Protein AF-A0A7S3SNL3-F1 (afdb_monomer_lite)

Foldseek 3Di:
DCQLVVVVLVCVVVPQQADEAEEQDLVRQLNNLVCCPVSVNAPPVRSVVGALLVVVVVLVPPPPDDDDPVVVVVSVVVLVVVPPDRYHYHNDDVLCCLVCVVSSSCP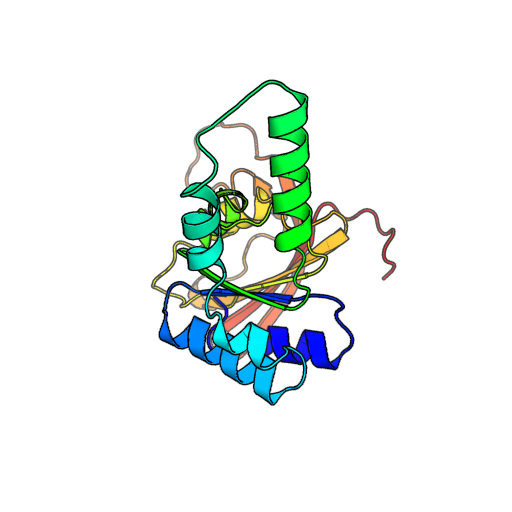PAADLEDEDEDPAPVDDPLSVLLSVLPGPNHDAQGKYKYKYFCVVPDDDQFAFNNRDDPVPPDPDPDGHGFWGWDDWDDDPGMIITMTGGNYPCPVDD

Organism: NCBI:txid141414

InterPro domains:
  IPR004398 RNA methyltransferase, RsmD [PTHR43542] (89-197)
  IPR029063 S-adenosyl-L-methionine-dependent methyltransferase superfamily [G3DSA:3.40.50.150] (1-199)
  IPR029063 S-adenosyl-L-methionine-dependent methyltransferase superfamily [SSF53335] (1-157)

pLDDT: mean 83.01, std 17.44, range [39.22, 98.25]

Secondary structure (DSSP, 8-state):
--TT-HHHHHHHHTT-S-EEEEESSHHHHHHHHHHHHHTTSS-HHHHTT--HHHHHHHHHSS-----HHHHHHHHHHHHHHHS--SEEEEES-HHHHHH-GGGGT--S--EEEEEE---GGGS-HHHHHHHHHH-SSEEEEEEEEEEEEGGG-SPPSEEEES---TT--S-----EEEEEEEEEEEETTEEEEEEEES--STT--

Radius of gyration: 18.48 Å; chains: 1; bounding box: 46×35×57 Å

Sequence (205 aa):
FAGTGSAGIEALSRGAAECIFVDQAKECVDCCIANAWLGGFMEHEEAAKGCMNERTREAEAPLAMVGGPRAKLQMELHKAQVARQPVGAIQADVIDFLEHPEKYGVVNRTFNLIVASPPYNEVSYRRLCTAFARTELLERDGFLCLEYPRELGILPPVLCAPFEDPEDADDVAAGVPMLHGLRNREYGTTMLAIYSKLPTGARGF

Structure (mmCIF, N/CA/C/O backbone):
data_AF-A0A7S3SNL3-F1
#
_entry.id   AF-A0A7S3SNL3-F1
#
loop_
_atom_site.group_PDB
_atom_site.id
_atom_site.type_symbol
_atom_site.label_atom_id
_atom_site.label_alt_id
_atom_site.label_comp_id
_atom_site.label_asym_id
_atom_site.label_entity_id
_atom_site.label_seq_id
_atom_site.pdbx_PDB_ins_code
_atom_site.Cartn_x
_atom_site.Cartn_y
_atom_site.Cartn_z
_atom_site.occupancy
_atom_site.B_iso_or_equiv
_atom_site.auth_seq_id
_atom_site.auth_comp_id
_atom_site.auth_asym_id
_atom_site.auth_atom_id
_atom_site.pdbx_PDB_model_num
ATOM 1 N N . PHE A 1 1 ? 3.323 5.322 1.772 1.00 96.00 1 PHE A N 1
ATOM 2 C CA . PHE A 1 1 ? 4.470 5.711 2.608 1.00 96.00 1 PHE A CA 1
ATOM 3 C C . PHE A 1 1 ? 5.481 4.582 2.559 1.00 96.00 1 PHE A C 1
ATOM 5 O O . PHE A 1 1 ? 5.562 3.776 3.479 1.00 96.00 1 PHE A O 1
ATOM 12 N N . ALA A 1 2 ? 6.149 4.435 1.420 1.00 96.50 2 ALA A N 1
ATOM 13 C CA . ALA A 1 2 ? 7.083 3.342 1.200 1.00 96.50 2 ALA A CA 1
ATOM 14 C C . ALA A 1 2 ? 8.441 3.629 1.850 1.00 96.50 2 ALA A C 1
ATOM 16 O O . ALA A 1 2 ? 9.109 2.690 2.283 1.00 96.50 2 ALA A O 1
ATOM 17 N N . GLY A 1 3 ? 8.844 4.903 1.947 1.00 95.94 3 GLY A N 1
ATOM 18 C CA . GLY A 1 3 ? 10.150 5.282 2.478 1.00 95.94 3 GLY A CA 1
ATOM 19 C C . GLY A 1 3 ? 11.281 4.603 1.702 1.00 95.94 3 GLY A C 1
ATOM 20 O O . GLY A 1 3 ? 11.424 4.795 0.499 1.00 95.94 3 GLY A O 1
ATOM 21 N N . THR A 1 4 ? 12.074 3.775 2.383 1.00 96.56 4 THR A N 1
ATOM 22 C CA . THR A 1 4 ? 13.145 2.975 1.755 1.00 96.56 4 THR A CA 1
ATOM 23 C C . THR A 1 4 ? 12.642 1.707 1.054 1.00 96.56 4 THR A C 1
ATOM 25 O O . THR A 1 4 ? 13.421 1.008 0.407 1.00 96.56 4 THR A O 1
ATOM 28 N N . GLY A 1 5 ? 11.362 1.362 1.216 1.00 96.38 5 GLY A N 1
ATOM 29 C CA . GLY A 1 5 ? 10.758 0.140 0.688 1.00 96.38 5 GLY A CA 1
ATOM 30 C C . GLY A 1 5 ? 11.039 -1.114 1.520 1.00 96.38 5 GLY A C 1
ATOM 31 O O . GLY A 1 5 ? 10.678 -2.208 1.097 1.00 96.38 5 GLY A O 1
ATOM 32 N N . SER A 1 6 ? 11.647 -0.992 2.706 1.00 96.62 6 SER A N 1
ATOM 33 C CA . SER A 1 6 ? 12.090 -2.139 3.519 1.00 96.62 6 SER A CA 1
ATOM 34 C C . SER A 1 6 ? 10.995 -3.185 3.764 1.00 96.62 6 SER A C 1
ATOM 36 O O . SER A 1 6 ? 11.234 -4.371 3.559 1.00 96.62 6 SER A O 1
ATOM 38 N N . ALA A 1 7 ? 9.780 -2.765 4.130 1.00 96.50 7 ALA A N 1
ATOM 39 C CA . ALA A 1 7 ? 8.663 -3.677 4.378 1.00 96.50 7 ALA A CA 1
ATOM 40 C C . ALA A 1 7 ? 8.213 -4.432 3.115 1.00 96.50 7 ALA A C 1
ATOM 42 O O . ALA A 1 7 ? 7.895 -5.618 3.186 1.00 96.50 7 ALA A O 1
ATOM 43 N N . GLY A 1 8 ? 8.203 -3.767 1.956 1.00 97.06 8 GLY A N 1
ATOM 44 C CA . GLY A 1 8 ? 7.839 -4.407 0.691 1.00 97.06 8 GLY A CA 1
ATOM 45 C C . GLY A 1 8 ? 8.925 -5.358 0.189 1.00 97.06 8 GLY A C 1
ATOM 46 O O . GLY A 1 8 ? 8.613 -6.468 -0.229 1.00 97.06 8 GLY A O 1
ATOM 47 N N . ILE A 1 9 ? 10.202 -4.984 0.318 1.00 97.44 9 ILE A N 1
ATOM 48 C CA . ILE A 1 9 ? 11.341 -5.866 0.015 1.00 97.44 9 ILE A CA 1
ATOM 49 C C . ILE A 1 9 ? 11.337 -7.104 0.917 1.00 97.44 9 ILE A C 1
ATOM 51 O O . ILE A 1 9 ? 11.548 -8.216 0.442 1.00 97.44 9 ILE A O 1
ATOM 55 N N . GLU A 1 10 ? 11.037 -6.935 2.203 1.00 97.69 10 GLU A N 1
ATOM 56 C CA . GLU A 1 10 ? 10.906 -8.051 3.140 1.00 97.69 10 GLU A CA 1
ATOM 57 C C . GLU A 1 10 ? 9.708 -8.956 2.806 1.00 97.69 10 GLU A C 1
ATOM 59 O O . GLU A 1 10 ? 9.777 -10.172 2.966 1.00 97.69 10 GLU A O 1
ATOM 64 N N . ALA A 1 11 ? 8.602 -8.396 2.309 1.00 97.00 11 ALA A N 1
ATOM 65 C CA . ALA A 1 11 ? 7.484 -9.201 1.822 1.00 97.00 11 ALA A CA 1
ATOM 66 C C . ALA A 1 11 ? 7.888 -10.026 0.587 1.00 97.00 11 ALA A C 1
ATOM 68 O O . ALA A 1 11 ? 7.599 -11.223 0.519 1.00 97.00 11 ALA A O 1
ATOM 69 N N . LEU A 1 12 ? 8.601 -9.411 -0.362 1.00 96.62 12 LEU A N 1
ATOM 70 C CA . LEU A 1 12 ? 9.113 -10.075 -1.563 1.00 96.62 12 LEU A CA 1
ATOM 71 C C . LEU A 1 12 ? 10.105 -11.194 -1.217 1.00 96.62 12 LEU A C 1
ATOM 73 O O . LEU A 1 12 ? 9.974 -12.306 -1.728 1.00 96.62 12 LEU A O 1
ATOM 77 N N . SER A 1 13 ? 11.034 -10.956 -0.286 1.00 96.81 13 SER A N 1
ATOM 78 C CA . SER A 1 13 ? 11.998 -11.972 0.168 1.00 96.81 13 SER A CA 1
ATOM 79 C C . SER A 1 13 ? 11.323 -13.186 0.821 1.00 96.81 13 SER A C 1
ATO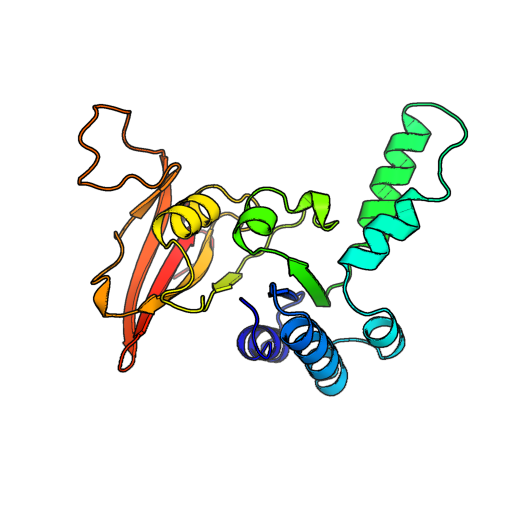M 81 O O . SER A 1 13 ? 11.850 -14.298 0.773 1.00 96.81 13 SER A O 1
ATOM 83 N N . ARG A 1 14 ? 10.123 -12.994 1.382 1.00 96.44 14 ARG A N 1
ATOM 84 C CA . ARG A 1 14 ? 9.272 -14.039 1.976 1.00 96.44 14 ARG A CA 1
ATOM 85 C C . ARG A 1 14 ? 8.314 -14.698 0.981 1.00 96.44 14 ARG A C 1
ATOM 87 O O . ARG A 1 14 ? 7.493 -15.516 1.392 1.00 96.44 14 ARG A O 1
ATOM 94 N N . GLY A 1 15 ? 8.426 -14.380 -0.308 1.00 94.19 15 GLY A N 1
ATOM 95 C CA . GLY A 1 15 ? 7.661 -15.018 -1.378 1.00 94.19 15 GLY A CA 1
ATOM 96 C C . GLY A 1 15 ? 6.373 -14.297 -1.770 1.00 94.19 15 GLY A C 1
ATOM 97 O O . GLY A 1 15 ? 5.498 -14.924 -2.368 1.00 94.19 15 GLY A O 1
ATOM 98 N N . ALA A 1 16 ? 6.222 -13.005 -1.456 1.00 94.94 16 ALA A N 1
ATOM 99 C CA . ALA A 1 16 ? 5.149 -12.216 -2.055 1.00 94.94 16 ALA A CA 1
ATOM 100 C C . ALA A 1 16 ? 5.282 -12.225 -3.588 1.00 94.94 16 ALA A C 1
ATOM 102 O O . ALA A 1 16 ? 6.358 -11.981 -4.130 1.00 94.94 16 ALA A O 1
ATOM 103 N N . ALA A 1 17 ? 4.181 -12.511 -4.285 1.00 92.50 17 ALA A N 1
ATOM 104 C CA . ALA A 1 17 ? 4.166 -12.587 -5.747 1.00 92.50 17 ALA A CA 1
ATOM 105 C C . ALA A 1 17 ? 4.239 -11.207 -6.419 1.00 92.50 17 ALA A C 1
ATOM 107 O O . ALA A 1 17 ? 4.661 -11.095 -7.568 1.00 92.50 17 ALA A O 1
ATOM 108 N N . GLU A 1 18 ? 3.797 -10.165 -5.715 1.00 94.12 18 GLU A N 1
ATOM 109 C CA . GLU A 1 18 ? 3.774 -8.792 -6.198 1.00 94.12 18 GLU A CA 1
ATOM 110 C C . GLU A 1 18 ? 3.914 -7.786 -5.048 1.00 94.12 18 GLU A C 1
ATOM 112 O O . GLU A 1 18 ? 3.555 -8.076 -3.906 1.00 94.12 18 GLU A O 1
ATOM 117 N N . CYS A 1 19 ? 4.430 -6.595 -5.355 1.00 96.31 19 CYS A N 1
ATOM 118 C CA . CYS A 1 19 ? 4.560 -5.474 -4.434 1.00 96.31 19 CYS A CA 1
ATOM 119 C C . CYS A 1 19 ? 4.509 -4.141 -5.194 1.00 96.31 19 CYS A C 1
ATOM 121 O O . CYS A 1 19 ? 5.261 -3.932 -6.145 1.00 96.31 19 CYS A O 1
ATOM 123 N N . ILE A 1 20 ? 3.650 -3.220 -4.753 1.00 95.94 20 ILE A N 1
ATOM 124 C CA . ILE A 1 20 ? 3.608 -1.850 -5.270 1.00 95.94 20 ILE A CA 1
ATOM 125 C C . ILE A 1 20 ? 4.001 -0.883 -4.157 1.00 95.94 20 ILE A C 1
ATOM 127 O O . ILE A 1 20 ? 3.310 -0.761 -3.146 1.00 95.94 20 ILE A O 1
ATOM 131 N N . PHE A 1 21 ? 5.123 -0.195 -4.354 1.00 97.75 21 PHE A N 1
ATOM 132 C CA . PHE A 1 21 ? 5.603 0.858 -3.468 1.00 97.75 21 PHE A CA 1
ATOM 133 C C . PHE A 1 21 ? 4.902 2.172 -3.811 1.00 97.75 21 PHE A C 1
ATOM 135 O O . PHE A 1 21 ? 4.848 2.556 -4.975 1.00 97.75 21 PHE A O 1
ATOM 142 N N . VAL A 1 22 ? 4.384 2.886 -2.812 1.00 97.31 22 VAL A N 1
ATOM 143 C CA . VAL A 1 22 ? 3.728 4.186 -3.020 1.00 97.31 22 VAL A CA 1
ATOM 144 C C . VAL A 1 22 ? 4.305 5.206 -2.058 1.00 97.31 22 VAL A C 1
ATOM 146 O O . VAL A 1 22 ? 4.227 5.024 -0.838 1.00 97.31 22 VAL A O 1
ATOM 149 N N . ASP A 1 23 ? 4.861 6.286 -2.592 1.00 97.25 23 ASP A N 1
ATOM 150 C CA . ASP A 1 23 ? 5.375 7.399 -1.798 1.00 97.25 23 ASP A CA 1
ATOM 151 C C . ASP A 1 23 ? 5.220 8.731 -2.531 1.00 97.25 23 ASP A C 1
ATOM 153 O O . ASP A 1 23 ? 5.189 8.764 -3.754 1.00 97.25 23 ASP A O 1
ATOM 157 N N . GLN A 1 24 ? 5.131 9.835 -1.797 1.00 95.44 24 GLN A N 1
ATOM 158 C CA . GLN A 1 24 ? 5.019 11.163 -2.397 1.00 95.44 24 GLN A CA 1
ATOM 159 C C . GLN A 1 24 ? 6.397 11.713 -2.789 1.00 95.44 24 GLN A C 1
ATOM 161 O O . GLN A 1 24 ? 6.529 12.399 -3.810 1.00 95.44 24 GLN A O 1
ATOM 166 N N . ALA A 1 25 ? 7.425 11.401 -1.993 1.00 95.44 25 ALA A N 1
ATOM 167 C CA . ALA A 1 25 ? 8.787 11.857 -2.228 1.00 95.44 25 ALA A CA 1
ATOM 168 C C . ALA A 1 25 ? 9.432 11.056 -3.364 1.00 95.44 25 ALA A C 1
ATOM 170 O O . ALA A 1 25 ? 9.464 9.821 -3.339 1.00 95.44 25 ALA A O 1
ATOM 171 N N . LYS A 1 26 ? 9.979 11.761 -4.361 1.00 94.88 26 LYS A N 1
ATOM 172 C CA . LYS A 1 26 ? 10.617 11.121 -5.519 1.00 94.88 26 LYS A CA 1
ATOM 173 C C . LYS A 1 26 ? 11.815 10.278 -5.082 1.00 94.88 26 LYS A C 1
ATOM 175 O O . LYS A 1 26 ? 12.012 9.179 -5.582 1.00 94.88 26 LYS A O 1
ATOM 180 N N . GLU A 1 27 ? 12.571 10.765 -4.108 1.00 96.56 27 GLU A N 1
ATOM 181 C CA . GLU A 1 27 ? 13.751 10.111 -3.551 1.00 96.56 27 GLU A CA 1
ATOM 182 C C . GLU A 1 27 ? 13.398 8.755 -2.925 1.00 96.56 27 GLU A C 1
ATOM 184 O O . GLU A 1 27 ? 14.139 7.786 -3.085 1.00 96.56 27 GLU A O 1
ATOM 189 N N . CYS A 1 28 ? 12.245 8.660 -2.255 1.00 97.44 28 CYS A N 1
ATOM 190 C CA . CYS A 1 28 ? 11.740 7.405 -1.699 1.00 97.44 28 CYS A CA 1
ATOM 191 C C . CYS A 1 28 ? 11.335 6.424 -2.803 1.00 97.44 28 CYS A C 1
ATOM 193 O O . CYS A 1 28 ? 11.672 5.243 -2.734 1.00 97.44 28 CYS A O 1
ATOM 195 N N . VAL A 1 29 ? 10.665 6.908 -3.850 1.00 96.88 29 VAL A N 1
ATOM 196 C CA . VAL A 1 29 ? 10.280 6.093 -5.013 1.00 96.88 29 VAL A CA 1
ATOM 197 C C . VAL A 1 29 ? 11.512 5.560 -5.746 1.00 96.88 29 VAL A C 1
ATOM 199 O O . VAL A 1 29 ? 11.603 4.356 -5.987 1.00 96.88 29 VAL A O 1
ATOM 202 N N . ASP A 1 30 ? 12.486 6.423 -6.034 1.00 96.00 30 ASP A N 1
ATOM 203 C CA . ASP A 1 30 ? 13.750 6.046 -6.674 1.00 96.00 30 ASP A CA 1
ATOM 204 C C . ASP A 1 30 ? 14.520 5.031 -5.811 1.00 96.00 30 ASP A C 1
ATOM 206 O O . ASP A 1 30 ? 15.048 4.043 -6.325 1.00 96.00 30 ASP A O 1
ATOM 210 N N . CYS A 1 31 ? 14.532 5.225 -4.486 1.00 97.75 31 CYS A N 1
ATOM 211 C CA . CYS A 1 31 ? 15.129 4.285 -3.539 1.00 97.75 31 CYS A CA 1
ATOM 212 C C . CYS A 1 31 ? 14.434 2.916 -3.569 1.00 97.75 31 CYS A C 1
ATOM 214 O O . CYS A 1 31 ? 15.114 1.892 -3.617 1.00 97.75 31 CYS A O 1
ATOM 216 N N . CYS A 1 32 ? 13.098 2.877 -3.600 1.00 97.69 32 CYS A N 1
ATOM 217 C CA . CYS A 1 32 ? 12.338 1.630 -3.704 1.00 97.69 32 CYS A CA 1
ATOM 218 C C . CYS A 1 32 ? 12.660 0.874 -5.000 1.00 97.69 32 CYS A C 1
ATOM 220 O O . CYS A 1 32 ? 12.868 -0.337 -4.960 1.00 97.69 32 CYS A O 1
ATOM 222 N N . ILE A 1 33 ? 12.747 1.579 -6.133 1.00 96.50 33 ILE A N 1
ATOM 223 C CA . ILE A 1 33 ? 13.103 0.994 -7.436 1.00 96.50 33 ILE A CA 1
ATOM 224 C C . ILE A 1 33 ? 14.522 0.418 -7.395 1.00 96.50 33 ILE A C 1
ATOM 226 O O . ILE A 1 33 ? 14.730 -0.741 -7.755 1.00 96.50 33 ILE A O 1
ATOM 230 N N . ALA A 1 34 ? 15.490 1.197 -6.904 1.00 96.81 34 ALA A N 1
ATOM 231 C CA . ALA A 1 34 ? 16.876 0.754 -6.788 1.00 96.81 34 ALA A CA 1
ATOM 232 C C . ALA A 1 34 ? 17.008 -0.470 -5.869 1.00 96.81 34 ALA A C 1
ATOM 234 O O . ALA A 1 34 ? 17.689 -1.431 -6.222 1.00 96.81 34 ALA A O 1
ATOM 235 N N . ASN A 1 35 ? 16.323 -0.475 -4.722 1.00 97.69 35 ASN A N 1
ATOM 236 C CA . ASN A 1 35 ? 16.350 -1.594 -3.782 1.00 97.69 35 ASN A CA 1
ATOM 237 C C . ASN A 1 35 ? 15.659 -2.842 -4.344 1.00 97.69 35 ASN A C 1
ATOM 239 O O . ASN A 1 35 ? 16.159 -3.947 -4.148 1.00 97.69 35 ASN A O 1
ATOM 243 N N . ALA A 1 36 ? 14.544 -2.687 -5.063 1.00 96.75 36 ALA A N 1
ATOM 244 C CA . ALA A 1 36 ? 13.868 -3.801 -5.723 1.00 96.75 36 ALA A CA 1
ATOM 245 C C . ALA A 1 36 ? 14.760 -4.444 -6.791 1.00 96.75 36 ALA A C 1
ATOM 247 O O . ALA A 1 36 ? 14.841 -5.670 -6.868 1.00 96.75 36 ALA A O 1
ATOM 248 N N . TRP A 1 37 ? 15.477 -3.627 -7.565 1.00 96.44 37 TRP A N 1
ATOM 249 C CA . TRP A 1 37 ? 16.444 -4.103 -8.549 1.00 96.44 37 TRP A CA 1
ATOM 250 C C . TRP A 1 37 ? 17.646 -4.798 -7.905 1.00 96.44 37 TRP A C 1
ATOM 252 O O . TRP A 1 37 ? 17.933 -5.951 -8.219 1.00 96.44 37 TRP A O 1
ATOM 262 N N . LEU A 1 38 ? 18.318 -4.138 -6.959 1.00 96.25 38 LEU A N 1
ATOM 263 C CA . LEU A 1 38 ? 19.480 -4.701 -6.262 1.00 96.25 38 LEU A CA 1
ATOM 264 C C . LEU A 1 38 ? 19.129 -5.966 -5.466 1.00 96.25 38 LEU A C 1
ATOM 266 O O . LEU A 1 38 ? 19.972 -6.847 -5.307 1.00 96.25 38 LEU A O 1
ATOM 270 N N . GLY A 1 39 ? 17.887 -6.069 -4.988 1.00 94.56 39 GLY A N 1
ATOM 271 C CA . GLY A 1 39 ? 17.347 -7.252 -4.323 1.00 94.56 39 GLY A CA 1
ATOM 272 C C . GLY A 1 39 ? 16.982 -8.404 -5.265 1.00 94.56 39 GLY A C 1
ATOM 273 O O . GLY A 1 39 ? 16.616 -9.471 -4.781 1.00 94.56 39 GLY A O 1
ATOM 274 N N . GLY A 1 40 ? 17.077 -8.218 -6.587 1.00 94.69 40 GLY A N 1
ATOM 275 C CA . GLY A 1 40 ? 16.721 -9.234 -7.583 1.00 94.69 40 GLY A CA 1
ATOM 276 C C . GLY A 1 40 ? 15.214 -9.427 -7.772 1.00 94.69 40 GLY A C 1
ATOM 277 O O . GLY A 1 40 ? 14.790 -10.456 -8.289 1.00 94.69 40 GLY A O 1
ATOM 278 N N . PHE A 1 41 ? 14.399 -8.458 -7.347 1.00 94.62 41 PHE A N 1
ATOM 279 C CA . PHE A 1 41 ? 12.936 -8.494 -7.463 1.00 94.62 41 PHE A CA 1
ATOM 280 C C . PHE A 1 41 ? 12.400 -7.673 -8.643 1.00 94.62 41 PHE A C 1
ATOM 282 O O . PHE A 1 41 ? 11.202 -7.694 -8.921 1.00 94.62 41 PHE A O 1
ATOM 289 N N . MET A 1 42 ? 13.272 -6.931 -9.324 1.00 93.44 42 MET A N 1
ATOM 290 C CA . MET A 1 42 ? 12.952 -6.124 -10.496 1.00 93.44 42 MET A CA 1
ATOM 291 C C . MET A 1 42 ? 14.088 -6.236 -11.515 1.00 93.44 42 MET A C 1
ATOM 293 O O . MET A 1 42 ? 15.256 -6.104 -11.156 1.00 93.44 42 MET A O 1
ATOM 297 N N . GLU A 1 43 ? 13.749 -6.463 -12.784 1.00 91.00 43 GLU A N 1
ATOM 298 C CA . GLU A 1 43 ? 14.732 -6.506 -13.873 1.00 91.00 43 GLU A CA 1
ATOM 299 C C . GLU A 1 43 ? 15.375 -5.132 -14.096 1.00 91.00 43 GLU A C 1
ATOM 301 O O . GLU A 1 43 ? 14.751 -4.092 -13.873 1.00 91.00 43 GLU A O 1
ATOM 306 N N . HIS A 1 44 ? 16.616 -5.108 -14.580 1.00 90.50 44 HIS A N 1
ATOM 307 C CA . HIS A 1 44 ? 17.344 -3.855 -14.798 1.00 90.50 44 HIS A CA 1
ATOM 308 C C . HIS A 1 44 ? 16.639 -2.940 -15.812 1.00 90.50 44 HIS A C 1
ATOM 310 O O . HIS A 1 44 ? 16.501 -1.741 -15.575 1.00 90.50 44 HIS A O 1
ATOM 316 N N . GLU A 1 45 ? 16.141 -3.498 -16.920 1.00 89.06 45 GLU A N 1
ATOM 317 C CA . GLU A 1 45 ? 15.371 -2.759 -17.928 1.00 89.06 45 GLU A CA 1
ATOM 318 C C . GLU A 1 45 ? 14.089 -2.179 -17.342 1.00 89.06 45 GLU A C 1
ATOM 320 O O . GLU A 1 45 ? 13.584 -1.169 -17.828 1.00 89.06 45 GLU A O 1
ATOM 325 N N . GLU A 1 46 ? 13.546 -2.832 -16.319 1.00 86.81 46 GLU A N 1
ATOM 326 C CA . GLU A 1 46 ? 12.329 -2.398 -15.665 1.00 86.81 46 GLU A CA 1
ATOM 327 C C . GLU A 1 46 ? 12.592 -1.269 -14.673 1.00 86.81 46 GLU A C 1
ATOM 329 O O . GLU A 1 46 ? 11.902 -0.250 -14.693 1.00 86.81 46 GLU A O 1
ATOM 334 N N . ALA A 1 47 ? 13.656 -1.398 -13.885 1.00 89.69 47 ALA A N 1
ATOM 335 C CA . ALA A 1 47 ? 14.125 -0.347 -12.996 1.00 89.69 47 ALA A CA 1
ATOM 336 C C . ALA A 1 47 ? 14.530 0.920 -13.765 1.00 89.69 47 ALA A C 1
ATOM 338 O O . ALA A 1 47 ? 14.215 2.034 -13.345 1.00 89.69 47 ALA A O 1
ATOM 339 N N . ALA A 1 48 ? 15.156 0.758 -14.935 1.00 89.00 48 ALA A N 1
ATOM 340 C CA . ALA A 1 48 ? 15.556 1.858 -15.811 1.00 89.00 48 ALA A CA 1
ATOM 341 C C . ALA A 1 48 ? 14.376 2.688 -16.351 1.00 89.00 48 ALA A C 1
ATOM 343 O O . ALA A 1 48 ? 14.570 3.850 -16.703 1.00 89.00 48 ALA A O 1
ATOM 344 N N . LYS A 1 49 ? 13.157 2.129 -16.396 1.00 85.62 49 LYS A N 1
ATOM 345 C CA . LYS A 1 49 ? 11.938 2.864 -16.786 1.00 85.62 49 LYS A CA 1
ATOM 346 C C . LYS A 1 49 ? 11.396 3.766 -15.676 1.00 85.62 49 LYS A C 1
ATOM 348 O O . LYS A 1 49 ? 10.437 4.489 -15.918 1.00 85.62 49 LYS A O 1
ATOM 353 N N . GLY A 1 50 ? 11.941 3.694 -14.462 1.00 86.81 50 GLY A N 1
ATOM 354 C CA . GLY A 1 50 ? 11.525 4.547 -13.356 1.00 86.81 50 GLY A CA 1
ATOM 355 C C . GLY A 1 50 ? 10.087 4.301 -12.879 1.00 86.81 50 GLY A C 1
ATOM 356 O O . GLY A 1 50 ? 9.528 3.207 -13.017 1.00 86.81 50 GLY A O 1
ATOM 357 N N . CYS A 1 51 ? 9.508 5.343 -12.280 1.00 86.62 51 CYS A N 1
ATOM 358 C CA . CYS A 1 51 ? 8.188 5.340 -11.653 1.00 86.62 51 CYS A CA 1
ATOM 359 C C . CYS A 1 51 ? 7.062 4.995 -12.644 1.00 86.62 51 CYS A C 1
ATOM 361 O O . CYS A 1 51 ? 7.043 5.442 -13.790 1.00 86.62 51 CYS A O 1
ATOM 363 N N . MET A 1 52 ? 6.058 4.247 -12.183 1.00 82.88 52 MET A N 1
ATOM 364 C CA . MET A 1 52 ? 4.925 3.829 -13.015 1.00 82.88 52 MET A CA 1
ATOM 365 C C . MET A 1 52 ? 4.062 4.999 -13.514 1.00 82.88 52 MET A C 1
ATOM 367 O O . MET A 1 52 ? 3.423 4.881 -14.556 1.00 82.88 52 MET A O 1
ATOM 371 N N . ASN A 1 53 ? 4.073 6.142 -12.826 1.00 73.75 53 ASN A N 1
ATOM 372 C CA . ASN A 1 53 ? 3.281 7.323 -13.186 1.00 73.75 53 ASN A CA 1
ATOM 373 C C . ASN A 1 53 ? 3.578 7.872 -14.583 1.00 73.75 53 ASN A C 1
ATOM 375 O O . ASN A 1 53 ? 2.689 8.404 -15.249 1.00 73.75 53 ASN A O 1
ATOM 379 N N . GLU A 1 54 ? 4.840 7.793 -15.003 1.00 55.59 54 GLU A N 1
ATOM 380 C CA . GLU A 1 54 ? 5.303 8.336 -16.283 1.00 55.59 54 GLU A CA 1
ATOM 381 C C . GLU A 1 54 ? 4.751 7.503 -17.452 1.00 55.59 54 GLU A C 1
ATOM 383 O O . GLU A 1 54 ? 4.428 8.030 -18.516 1.00 55.59 54 GLU A O 1
ATOM 388 N N . ARG A 1 55 ? 4.491 6.216 -17.201 1.00 58.38 55 ARG A N 1
ATOM 389 C CA . ARG A 1 55 ? 4.034 5.232 -18.189 1.00 58.38 55 ARG A CA 1
ATOM 390 C C . ARG A 1 55 ? 2.568 5.411 -18.567 1.00 58.38 55 ARG A C 1
ATOM 392 O O . ARG A 1 55 ? 2.206 5.221 -19.726 1.00 58.38 55 ARG A O 1
ATOM 399 N N . THR A 1 56 ? 1.723 5.802 -17.610 1.00 52.53 56 THR A N 1
ATOM 400 C CA . THR A 1 56 ? 0.299 6.071 -17.867 1.00 52.53 56 THR A CA 1
ATOM 401 C C . THR A 1 56 ? 0.132 7.281 -18.792 1.00 52.53 56 THR A C 1
ATOM 403 O O . THR A 1 56 ? -0.699 7.243 -19.694 1.00 52.53 56 THR A O 1
ATOM 406 N N . ARG A 1 57 ? 0.979 8.313 -18.642 1.00 45.88 57 ARG A N 1
ATOM 407 C CA . ARG A 1 57 ? 0.959 9.526 -19.483 1.00 45.88 57 ARG A CA 1
ATOM 408 C C . ARG A 1 57 ? 1.467 9.284 -20.907 1.00 45.88 57 ARG A C 1
ATOM 410 O O . ARG A 1 57 ? 0.890 9.811 -21.854 1.00 45.88 57 ARG A O 1
ATOM 417 N N . GLU A 1 58 ? 2.516 8.481 -21.083 1.00 43.47 58 GLU A N 1
ATOM 418 C CA . GLU A 1 58 ? 3.050 8.163 -22.418 1.00 43.47 58 GLU A CA 1
ATOM 419 C C . GLU A 1 58 ? 2.141 7.215 -23.214 1.00 43.47 58 GLU A C 1
ATOM 421 O O . GLU A 1 58 ? 2.038 7.349 -24.432 1.00 43.47 58 GLU A O 1
ATOM 426 N N . ALA A 1 59 ? 1.417 6.310 -22.547 1.00 45.81 59 ALA A N 1
ATOM 427 C CA . ALA A 1 59 ? 0.428 5.441 -23.191 1.00 45.81 59 ALA A CA 1
ATOM 428 C C . ALA A 1 59 ? -0.845 6.189 -23.649 1.00 45.81 59 ALA A C 1
ATOM 430 O O . ALA A 1 59 ? -1.557 5.712 -24.536 1.00 45.81 59 ALA A O 1
ATOM 431 N N . GLU A 1 60 ? -1.136 7.361 -23.074 1.00 42.47 60 GLU A N 1
ATOM 432 C CA . GLU A 1 60 ? -2.253 8.225 -23.484 1.00 42.47 60 GLU A CA 1
ATOM 433 C C . GLU A 1 60 ? -1.950 9.040 -24.755 1.00 42.47 60 GLU A C 1
ATOM 435 O O . GLU A 1 60 ? -2.873 9.422 -25.476 1.00 42.47 60 GLU A O 1
ATOM 440 N N . ALA A 1 61 ? -0.672 9.269 -25.076 1.00 39.22 61 ALA A N 1
ATOM 441 C CA . ALA A 1 61 ? -0.255 10.198 -26.125 1.00 39.22 61 ALA A CA 1
ATOM 442 C C . ALA A 1 61 ? -0.408 9.721 -27.595 1.00 39.22 61 ALA A C 1
ATOM 444 O O . ALA A 1 61 ? -0.565 10.599 -28.446 1.00 39.22 61 ALA A O 1
ATOM 445 N N . PRO A 1 62 ? -0.421 8.416 -27.969 1.00 41.12 62 PRO A N 1
ATOM 446 C CA . PRO A 1 62 ? -0.541 8.031 -29.383 1.00 41.12 62 PRO A CA 1
ATOM 447 C C . PRO A 1 62 ? -1.871 7.386 -29.816 1.00 41.12 62 PRO A C 1
ATOM 449 O O . PRO A 1 62 ? -2.002 7.059 -30.991 1.00 41.12 62 PRO A O 1
ATOM 452 N N . LEU A 1 63 ? -2.876 7.198 -28.951 1.00 44.84 63 LEU A N 1
ATOM 453 C CA . LEU A 1 63 ? -4.124 6.498 -29.332 1.00 44.84 63 LEU A CA 1
ATOM 454 C C . LEU A 1 63 ? -5.354 7.409 -29.431 1.00 44.84 63 LEU A C 1
ATOM 456 O O . LEU A 1 63 ? -6.491 6.994 -29.211 1.00 44.84 63 LEU A O 1
ATOM 460 N N . ALA A 1 64 ? -5.150 8.646 -29.871 1.00 46.66 64 ALA A N 1
ATOM 461 C CA . ALA A 1 64 ? -6.174 9.314 -30.656 1.00 46.66 64 ALA A CA 1
ATOM 462 C C . ALA A 1 64 ? -6.046 8.799 -32.095 1.00 46.66 64 ALA A C 1
ATOM 464 O O . ALA A 1 64 ? -5.268 9.366 -32.847 1.00 46.66 64 ALA A O 1
ATOM 465 N N . MET A 1 65 ? -6.728 7.699 -32.453 1.00 47.69 65 MET A N 1
ATOM 466 C CA . MET A 1 65 ? -7.370 7.497 -33.767 1.00 47.69 65 MET A CA 1
ATOM 467 C C . MET A 1 65 ? -7.944 6.067 -33.956 1.00 47.69 65 MET A C 1
ATOM 469 O O . MET A 1 65 ? -7.246 5.067 -33.848 1.00 47.69 65 MET A O 1
ATOM 473 N N . VAL A 1 66 ? -9.225 6.042 -34.360 1.00 47.88 66 VAL A N 1
ATOM 474 C CA . VAL A 1 66 ? -10.063 4.957 -34.932 1.00 47.88 66 VAL A CA 1
ATOM 475 C C . VAL A 1 66 ? -10.653 3.868 -34.000 1.00 47.88 66 VAL A C 1
ATOM 477 O O . VAL A 1 66 ? -10.131 2.771 -33.859 1.00 47.88 66 VAL A O 1
ATOM 480 N N . GLY A 1 67 ? -11.895 4.112 -33.549 1.00 57.38 67 GLY A N 1
ATOM 481 C CA . GLY A 1 67 ? -13.024 3.229 -33.908 1.00 57.38 67 GLY A CA 1
ATOM 482 C C . GLY A 1 67 ? -13.539 2.176 -32.907 1.00 57.38 67 GLY A C 1
ATOM 483 O O . GLY A 1 67 ? -13.129 1.022 -32.926 1.00 57.38 67 GLY A O 1
ATOM 484 N N . GLY A 1 68 ? -14.612 2.522 -32.183 1.00 62.12 68 GLY A N 1
ATOM 485 C CA . GLY A 1 68 ? -15.634 1.578 -31.693 1.00 62.12 68 GLY A CA 1
ATOM 486 C C . GLY A 1 68 ? -15.382 0.866 -30.344 1.00 62.12 68 GLY A C 1
ATOM 487 O O . GLY A 1 68 ? -14.274 0.895 -29.810 1.00 62.12 68 GLY A O 1
ATOM 488 N N . PRO A 1 69 ? -16.410 0.197 -29.769 1.00 60.41 69 PRO A N 1
ATOM 489 C CA . PRO A 1 69 ? -16.343 -0.436 -28.439 1.00 60.41 69 PRO A CA 1
ATOM 490 C C . PRO A 1 69 ? -15.230 -1.483 -28.286 1.00 60.41 69 PRO A C 1
ATOM 492 O O . PRO A 1 69 ? -14.687 -1.654 -27.197 1.00 60.41 69 PRO A O 1
ATOM 495 N N . ARG A 1 70 ? -14.856 -2.162 -29.381 1.00 51.03 70 ARG A N 1
ATOM 496 C CA . ARG A 1 70 ? -13.772 -3.156 -29.404 1.00 51.03 70 ARG A CA 1
ATOM 497 C C . ARG A 1 70 ? -12.380 -2.535 -29.298 1.00 51.03 70 ARG A C 1
ATOM 499 O O . ARG A 1 70 ? -11.567 -3.094 -28.578 1.00 51.03 70 ARG A O 1
ATOM 506 N N . ALA A 1 71 ? -12.122 -1.389 -29.934 1.00 57.91 71 ALA A N 1
ATOM 507 C CA . ALA A 1 71 ? -10.842 -0.692 -29.795 1.00 57.91 71 ALA A CA 1
ATOM 508 C C . ALA A 1 71 ? -10.651 -0.181 -28.360 1.00 57.91 71 ALA A C 1
ATOM 510 O O . ALA A 1 71 ? -9.594 -0.391 -27.780 1.00 57.91 71 ALA A O 1
ATOM 511 N N . LYS A 1 72 ? -11.711 0.364 -27.737 1.00 57.91 72 LYS A N 1
ATOM 512 C CA . LYS A 1 72 ? -11.702 0.709 -26.304 1.00 57.91 72 LYS A CA 1
ATOM 513 C C . LYS A 1 72 ? -11.401 -0.502 -25.421 1.00 57.91 72 LYS A C 1
ATOM 515 O O . LYS A 1 72 ? -10.513 -0.422 -24.588 1.00 57.91 72 LYS A O 1
ATOM 520 N N . LEU A 1 73 ? -12.087 -1.630 -25.622 1.00 58.34 73 LEU A N 1
ATOM 521 C CA . LEU A 1 73 ? -11.835 -2.848 -24.844 1.00 58.34 73 LEU A CA 1
ATOM 522 C C . LEU A 1 73 ? -10.409 -3.379 -25.046 1.00 58.34 73 LEU A C 1
ATOM 524 O O . LEU A 1 73 ? -9.782 -3.822 -24.097 1.00 58.34 73 LEU A O 1
ATOM 528 N N . GLN A 1 74 ? -9.888 -3.330 -26.270 1.00 53.72 74 GLN A N 1
ATOM 529 C CA . GLN A 1 74 ? -8.546 -3.805 -26.597 1.00 53.72 74 GLN A CA 1
ATOM 530 C C . GLN A 1 74 ? -7.461 -2.866 -26.049 1.00 53.72 74 GLN A C 1
ATOM 532 O O . GLN A 1 74 ? -6.419 -3.347 -25.620 1.00 53.72 74 GLN A O 1
ATOM 537 N N . MET A 1 75 ? -7.732 -1.558 -25.970 1.00 56.72 75 MET A N 1
ATOM 538 C CA . MET A 1 75 ? -6.911 -0.585 -25.243 1.00 56.72 75 MET A CA 1
ATOM 539 C C . MET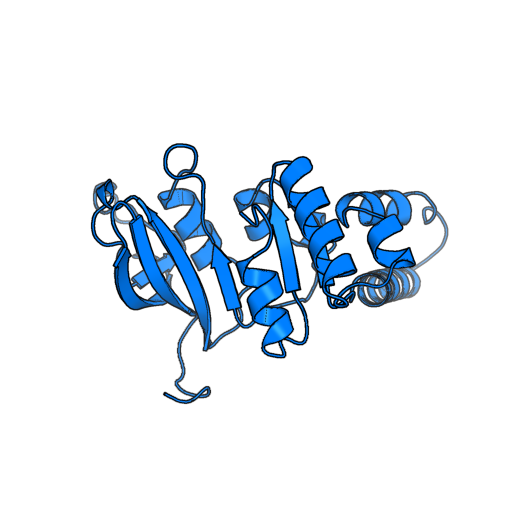 A 1 75 ? -6.952 -0.828 -23.734 1.00 56.72 75 MET A C 1
ATOM 541 O O . MET A 1 75 ? -5.903 -0.823 -23.108 1.00 56.72 75 MET A O 1
ATOM 545 N N . GLU A 1 76 ? -8.122 -1.085 -23.148 1.00 58.50 76 GLU A N 1
ATOM 546 C CA . GLU A 1 76 ? -8.256 -1.406 -21.720 1.00 58.50 76 GLU A CA 1
ATOM 547 C C . GLU A 1 76 ? -7.580 -2.739 -21.367 1.00 58.50 76 GLU A C 1
ATOM 549 O O . GLU A 1 76 ? -6.877 -2.831 -20.366 1.00 58.50 76 GLU A O 1
ATOM 554 N N . LEU A 1 77 ? -7.698 -3.753 -22.230 1.00 51.53 77 LEU A N 1
ATOM 555 C CA . LEU A 1 77 ? -6.971 -5.017 -22.103 1.00 51.53 77 LEU A CA 1
ATOM 556 C C . LEU A 1 77 ? -5.463 -4.810 -22.262 1.00 51.53 77 LEU A C 1
ATOM 558 O O . LEU A 1 77 ? -4.705 -5.347 -21.468 1.00 51.53 77 LEU A O 1
ATOM 562 N N . HIS A 1 78 ? -5.014 -4.005 -23.229 1.00 51.53 78 HIS A N 1
ATOM 563 C CA . HIS A 1 78 ? -3.596 -3.691 -23.410 1.00 51.53 78 HIS A CA 1
ATOM 564 C C . HIS A 1 78 ? -3.031 -2.899 -22.221 1.00 51.53 78 HIS A C 1
ATOM 566 O O . HIS A 1 78 ? -1.972 -3.255 -21.717 1.00 51.53 78 HIS A O 1
ATOM 572 N N . LYS A 1 79 ? -3.762 -1.908 -21.692 1.00 49.78 79 LYS A N 1
ATOM 573 C CA . LYS A 1 79 ? -3.426 -1.203 -20.443 1.00 49.78 79 LYS A CA 1
ATOM 574 C C . LYS A 1 79 ? -3.336 -2.173 -19.263 1.00 49.78 79 LYS A C 1
ATOM 576 O O . LYS A 1 79 ? -2.348 -2.155 -18.537 1.00 49.78 79 LYS A O 1
ATOM 581 N N . ALA A 1 80 ? -4.307 -3.076 -19.117 1.00 48.94 80 ALA A N 1
ATOM 582 C CA . ALA A 1 80 ? -4.301 -4.107 -18.078 1.00 48.94 80 ALA A CA 1
ATOM 583 C C . ALA A 1 80 ? -3.150 -5.123 -18.239 1.00 48.94 80 ALA A C 1
ATOM 585 O O . ALA A 1 80 ? -2.666 -5.675 -17.252 1.00 48.94 80 ALA A O 1
ATOM 586 N N . GLN A 1 81 ? -2.699 -5.367 -19.473 1.00 45.91 81 GLN A N 1
ATOM 587 C CA . GLN A 1 81 ? -1.678 -6.360 -19.816 1.00 45.91 81 GLN A CA 1
ATOM 588 C C . GLN A 1 81 ? -0.250 -5.782 -19.794 1.00 45.91 81 GLN A C 1
ATOM 590 O O . GLN A 1 81 ? 0.690 -6.519 -19.513 1.00 45.91 81 GLN A O 1
ATOM 595 N N . VAL A 1 82 ? -0.085 -4.470 -20.003 1.00 47.19 82 VAL A N 1
ATOM 596 C CA . VAL A 1 82 ? 1.188 -3.731 -19.868 1.00 47.19 82 VAL A CA 1
ATOM 597 C C . VAL A 1 82 ? 1.454 -3.300 -18.411 1.00 47.19 82 VAL A C 1
ATOM 599 O O . VAL A 1 82 ? 2.609 -3.121 -18.031 1.00 47.19 82 VAL A O 1
ATOM 602 N N . ALA A 1 83 ? 0.421 -3.212 -17.560 1.00 48.53 83 ALA A N 1
ATOM 603 C CA . ALA A 1 83 ? 0.526 -2.728 -16.174 1.00 48.53 83 ALA A CA 1
ATOM 604 C C . ALA A 1 83 ? 0.611 -3.811 -15.076 1.00 48.53 83 ALA A C 1
ATOM 606 O O . ALA A 1 83 ? 0.771 -3.477 -13.900 1.00 48.53 83 ALA A O 1
ATOM 607 N N . ARG A 1 84 ? 0.549 -5.111 -15.401 1.00 60.38 84 ARG A N 1
ATOM 608 C CA . ARG A 1 84 ? 0.735 -6.186 -14.400 1.00 60.38 84 ARG A CA 1
ATOM 609 C C . ARG A 1 84 ? 2.203 -6.512 -14.157 1.00 60.38 84 ARG A C 1
ATOM 611 O 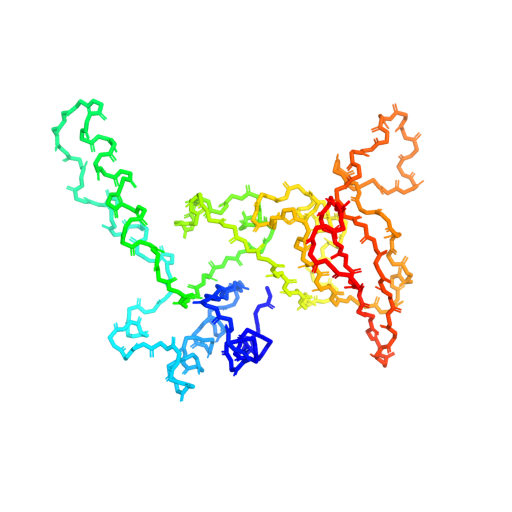O . ARG A 1 84 ? 2.622 -7.665 -14.194 1.00 60.38 84 ARG A O 1
ATOM 618 N N . GLN A 1 85 ? 2.988 -5.480 -13.890 1.00 70.75 85 GLN A N 1
ATOM 619 C CA . GLN A 1 85 ? 4.310 -5.705 -13.338 1.00 70.75 85 GLN A CA 1
ATOM 620 C C . GLN A 1 85 ? 4.176 -6.145 -11.885 1.00 70.75 85 GLN A C 1
ATOM 622 O O . GLN A 1 85 ? 3.484 -5.464 -11.115 1.00 70.75 85 GLN A O 1
ATOM 627 N N . PRO A 1 86 ? 4.790 -7.280 -11.510 1.00 83.31 86 PRO A N 1
ATOM 628 C CA . PRO A 1 86 ? 4.670 -7.807 -10.161 1.00 83.31 86 PRO A CA 1
ATOM 629 C C . PRO A 1 86 ? 5.266 -6.823 -9.159 1.00 83.31 86 PRO A C 1
ATOM 631 O O . PRO A 1 86 ? 4.666 -6.594 -8.119 1.00 83.31 86 PRO A O 1
ATOM 634 N N . VAL A 1 87 ? 6.375 -6.163 -9.494 1.00 92.31 87 VAL A N 1
ATOM 635 C CA . VAL A 1 87 ? 7.022 -5.181 -8.624 1.00 92.31 87 VAL A CA 1
ATOM 636 C C . VAL A 1 87 ? 7.068 -3.827 -9.316 1.00 92.31 87 VAL A C 1
ATOM 638 O O . VAL A 1 87 ? 7.438 -3.747 -10.484 1.00 92.31 87 VAL A O 1
ATOM 641 N N . GLY A 1 88 ? 6.678 -2.766 -8.615 1.00 92.69 88 GLY A N 1
ATOM 642 C CA . GLY A 1 88 ? 6.639 -1.415 -9.173 1.00 92.69 88 GLY A CA 1
ATOM 643 C C . GLY A 1 88 ? 6.568 -0.338 -8.100 1.00 92.69 88 GLY A C 1
ATOM 644 O O . GLY A 1 88 ? 6.282 -0.628 -6.940 1.00 92.69 88 GLY A O 1
ATOM 645 N N . ALA A 1 89 ? 6.833 0.910 -8.482 1.00 94.81 89 ALA A N 1
ATOM 646 C CA . ALA A 1 89 ? 6.757 2.055 -7.581 1.00 94.81 89 ALA A CA 1
ATOM 647 C C . ALA A 1 89 ? 5.970 3.213 -8.212 1.00 94.81 89 ALA A C 1
ATOM 649 O O . ALA A 1 89 ? 6.072 3.462 -9.415 1.00 94.81 89 ALA A O 1
ATOM 650 N N . ILE A 1 90 ? 5.185 3.906 -7.391 1.00 94.75 90 ILE A N 1
ATOM 651 C CA . ILE A 1 90 ? 4.247 4.971 -7.758 1.00 94.75 90 ILE A CA 1
ATOM 652 C C . ILE A 1 90 ? 4.569 6.205 -6.916 1.00 94.75 90 ILE A C 1
ATOM 654 O O . ILE A 1 90 ? 4.665 6.121 -5.690 1.00 94.75 90 ILE A O 1
ATOM 658 N N . GLN A 1 91 ? 4.699 7.355 -7.579 1.00 95.62 91 GLN A N 1
ATOM 659 C CA . GLN A 1 91 ? 4.937 8.636 -6.919 1.00 95.62 91 GLN A CA 1
ATOM 660 C C . GLN A 1 91 ? 3.617 9.382 -6.686 1.00 95.62 91 GLN A C 1
ATOM 662 O O . GLN A 1 91 ? 3.117 10.067 -7.574 1.00 95.62 91 GLN A O 1
ATOM 667 N N . ALA A 1 92 ? 3.016 9.277 -5.513 1.00 94.75 92 ALA A N 1
ATOM 668 C CA . ALA A 1 92 ? 1.685 9.828 -5.284 1.00 94.75 92 ALA A CA 1
ATOM 669 C C . ALA A 1 92 ? 1.507 10.356 -3.867 1.00 94.75 92 ALA A C 1
ATOM 671 O O . ALA A 1 92 ? 2.109 9.845 -2.922 1.00 94.75 92 ALA A O 1
ATOM 672 N N . ASP A 1 93 ? 0.600 11.324 -3.719 1.00 95.25 93 ASP A N 1
ATOM 673 C CA . ASP A 1 93 ? -0.075 11.488 -2.436 1.00 95.25 93 ASP A CA 1
ATOM 674 C C . ASP A 1 93 ? -0.813 10.180 -2.122 1.00 95.25 93 ASP A C 1
ATOM 676 O O . ASP A 1 93 ? -1.545 9.641 -2.954 1.00 95.25 93 ASP A O 1
ATOM 680 N N . VAL A 1 94 ? -0.574 9.629 -0.934 1.00 96.19 94 VAL A N 1
ATOM 681 C CA . VAL A 1 94 ? -1.067 8.290 -0.591 1.00 96.19 94 VAL A CA 1
ATOM 682 C C . VAL A 1 94 ? -2.588 8.276 -0.473 1.00 96.19 94 VAL A C 1
ATOM 684 O O . VAL A 1 94 ? -3.204 7.271 -0.813 1.00 96.19 94 VAL A O 1
ATOM 687 N N . ILE A 1 95 ? -3.202 9.367 -0.007 1.00 95.19 95 ILE A N 1
ATOM 688 C CA . ILE A 1 95 ? -4.659 9.442 0.116 1.00 95.19 95 ILE A CA 1
ATOM 689 C C . ILE A 1 95 ? -5.283 9.517 -1.284 1.00 95.19 95 ILE A C 1
ATOM 691 O O . ILE A 1 95 ? -6.177 8.721 -1.561 1.00 95.19 95 ILE A O 1
ATOM 695 N N . ASP A 1 96 ? -4.768 10.363 -2.187 1.00 94.88 96 ASP A N 1
ATOM 696 C CA . ASP A 1 96 ? -5.232 10.406 -3.587 1.00 94.88 96 ASP A CA 1
ATOM 697 C C . ASP A 1 96 ? -5.039 9.053 -4.285 1.00 94.88 96 ASP A C 1
ATOM 699 O O . ASP A 1 96 ? -5.940 8.596 -4.981 1.00 94.88 96 ASP A O 1
ATOM 703 N N . PHE A 1 97 ? -3.926 8.353 -4.043 1.00 95.69 97 PHE A N 1
ATOM 704 C CA . PHE A 1 97 ? -3.718 7.004 -4.577 1.00 95.69 97 PHE A CA 1
ATOM 705 C C . PHE A 1 97 ? -4.734 5.982 -4.045 1.00 95.69 97 PHE A C 1
ATOM 707 O O . PHE A 1 97 ? -5.233 5.161 -4.809 1.00 95.69 97 PHE A O 1
ATOM 714 N N . LEU A 1 98 ? -5.044 6.005 -2.745 1.00 95.75 98 LEU A N 1
ATOM 715 C CA . LEU A 1 98 ? -6.013 5.082 -2.143 1.00 95.75 98 LEU A CA 1
ATOM 716 C C . LEU A 1 98 ? -7.442 5.327 -2.645 1.00 95.75 98 LEU A C 1
ATOM 718 O O . LEU A 1 98 ? -8.219 4.371 -2.735 1.00 95.75 98 LEU A O 1
ATOM 722 N N . GLU A 1 99 ? -7.778 6.589 -2.925 1.00 93.75 99 GLU A N 1
ATOM 723 C CA . GLU A 1 99 ? -9.081 7.025 -3.437 1.00 93.75 99 GLU A CA 1
ATOM 724 C C . GLU A 1 99 ? -9.213 6.831 -4.955 1.00 93.75 99 GLU A C 1
ATOM 726 O O . GLU A 1 99 ? -10.308 6.533 -5.432 1.00 93.75 99 GLU A O 1
ATOM 731 N N . HIS A 1 100 ? -8.110 6.973 -5.696 1.00 92.06 100 HIS A N 1
ATOM 732 C CA . HIS A 1 100 ? -8.080 7.005 -7.160 1.00 92.06 100 HIS A CA 1
ATOM 733 C C . HIS A 1 100 ? -6.910 6.206 -7.772 1.00 92.06 100 HIS A C 1
ATOM 735 O O . HIS A 1 100 ? -6.110 6.757 -8.544 1.00 92.06 100 HIS A O 1
ATOM 741 N N . PRO A 1 101 ? -6.774 4.902 -7.468 1.00 90.75 101 PRO A N 1
ATOM 742 C CA . PRO A 1 101 ? -5.661 4.085 -7.958 1.00 90.75 101 PRO A CA 1
ATOM 743 C C . PRO A 1 101 ? -5.587 4.003 -9.493 1.00 90.75 101 PRO A C 1
ATOM 745 O O . PRO A 1 101 ? -4.505 3.849 -10.069 1.00 90.75 101 PRO A O 1
ATOM 748 N N . GLU A 1 102 ? -6.717 4.177 -10.181 1.00 86.44 102 GLU A N 1
ATOM 749 C CA . GLU A 1 102 ? -6.820 4.176 -11.637 1.00 86.44 102 GLU A CA 1
ATOM 750 C C . GLU A 1 102 ? -6.027 5.308 -12.300 1.00 86.44 102 GLU A C 1
ATOM 752 O O . GLU A 1 102 ? -5.471 5.099 -13.381 1.00 86.44 102 GLU A O 1
ATOM 757 N N . LYS A 1 103 ? -5.888 6.469 -11.638 1.00 85.06 103 LYS A N 1
ATOM 758 C CA . LYS A 1 103 ? -5.051 7.585 -12.124 1.00 85.06 103 LYS A CA 1
ATOM 759 C C . LYS A 1 103 ? -3.583 7.175 -12.266 1.00 85.06 103 LYS A C 1
ATOM 761 O O . LYS A 1 103 ? -2.845 7.759 -13.057 1.00 85.06 103 LYS A O 1
ATOM 766 N N . TYR A 1 104 ? -3.175 6.157 -11.514 1.00 87.06 104 TYR A N 1
ATOM 767 C CA . TYR A 1 104 ? -1.812 5.644 -11.440 1.00 87.06 104 TYR A CA 1
ATOM 768 C C . TYR A 1 104 ? -1.645 4.305 -12.173 1.00 87.06 104 TYR A C 1
ATOM 770 O O . TYR A 1 104 ? -0.630 3.630 -12.014 1.00 87.06 104 TYR A O 1
ATOM 778 N N . GLY A 1 105 ? -2.629 3.907 -12.989 1.00 80.00 105 GLY A N 1
ATOM 779 C CA . GLY A 1 105 ? -2.581 2.670 -13.772 1.00 80.00 105 GLY A CA 1
ATOM 780 C C . GLY A 1 105 ? -2.863 1.398 -12.964 1.00 80.00 105 GLY A C 1
ATOM 781 O O . GLY A 1 105 ? -2.703 0.294 -13.488 1.00 80.00 105 GLY A O 1
ATOM 782 N N . VAL A 1 106 ? -3.306 1.523 -11.709 1.00 85.56 106 VAL A N 1
ATOM 783 C CA . VAL A 1 106 ? -3.705 0.387 -10.870 1.00 85.56 106 VAL A CA 1
ATOM 784 C C . VAL A 1 106 ? -5.210 0.178 -11.022 1.00 85.56 106 VAL A C 1
ATOM 786 O O . VAL A 1 106 ? -6.019 0.756 -10.306 1.00 85.56 106 VAL A O 1
ATOM 789 N N . VAL A 1 107 ? -5.588 -0.649 -11.998 1.00 82.88 107 VAL A N 1
ATOM 790 C CA . VAL A 1 107 ? -6.989 -0.943 -12.340 1.00 82.88 107 VAL A CA 1
ATOM 791 C C . VAL A 1 107 ? -7.262 -2.434 -12.158 1.00 82.88 107 VAL A C 1
ATOM 793 O O . VAL A 1 107 ? -6.480 -3.264 -12.624 1.00 82.88 107 VAL A O 1
ATOM 796 N N . ASN A 1 108 ? -8.379 -2.790 -11.510 1.00 82.69 108 ASN A N 1
ATOM 797 C CA . ASN A 1 108 ? -8.779 -4.185 -11.248 1.00 82.69 108 ASN A CA 1
ATOM 798 C C . ASN A 1 108 ? -7.661 -5.024 -10.596 1.00 82.69 108 ASN A C 1
ATOM 800 O O . ASN A 1 108 ? -7.421 -6.181 -10.963 1.00 82.69 108 ASN A O 1
ATOM 804 N N . ARG A 1 109 ? -6.941 -4.410 -9.655 1.00 86.69 109 ARG A N 1
ATOM 805 C CA . ARG A 1 109 ? -5.831 -5.018 -8.926 1.00 86.69 109 ARG A CA 1
ATOM 806 C C . ARG A 1 109 ? -6.046 -4.797 -7.439 1.00 86.69 109 ARG A C 1
ATOM 808 O O . ARG A 1 109 ? -6.349 -3.686 -7.016 1.00 86.69 109 ARG A O 1
ATOM 815 N N . THR A 1 110 ? -5.897 -5.868 -6.679 1.00 93.31 110 THR A N 1
ATOM 816 C CA . THR A 1 110 ? -6.097 -5.897 -5.233 1.00 93.31 110 THR A CA 1
ATOM 817 C C . THR A 1 110 ? -4.908 -6.575 -4.575 1.00 93.31 110 THR A C 1
ATOM 819 O O . THR A 1 110 ? -4.193 -7.341 -5.214 1.00 93.31 110 THR A O 1
ATOM 822 N N . PHE A 1 111 ? -4.720 -6.312 -3.291 1.00 95.81 111 PHE A N 1
ATOM 823 C CA . PHE A 1 111 ? -3.618 -6.798 -2.481 1.00 95.81 111 PHE A CA 1
ATOM 824 C C . PHE A 1 111 ? -4.167 -7.467 -1.227 1.00 95.81 111 PHE A C 1
ATOM 826 O O . PHE A 1 111 ? -5.188 -7.052 -0.676 1.00 95.81 111 PHE A O 1
ATOM 833 N N . ASN A 1 112 ? -3.455 -8.490 -0.760 1.00 96.25 112 ASN A N 1
ATOM 834 C CA . ASN A 1 112 ? -3.746 -9.184 0.494 1.00 96.25 112 ASN A CA 1
ATOM 835 C C . ASN A 1 112 ? -3.141 -8.491 1.720 1.00 96.25 112 ASN A C 1
ATOM 837 O O . ASN A 1 112 ? -3.504 -8.816 2.850 1.00 96.25 112 ASN A O 1
ATOM 841 N N . LEU A 1 113 ? -2.209 -7.567 1.500 1.00 97.19 113 LEU A N 1
ATOM 842 C CA . LEU A 1 113 ? -1.449 -6.885 2.530 1.00 97.19 113 LEU A CA 1
ATOM 843 C C . LEU A 1 113 ? -1.192 -5.442 2.098 1.00 97.19 113 LEU A C 1
ATOM 845 O O . LEU A 1 113 ? -0.635 -5.193 1.031 1.00 97.19 113 LEU A O 1
ATOM 849 N N . ILE A 1 114 ? -1.549 -4.501 2.964 1.00 98.25 114 ILE A N 1
ATOM 850 C CA . ILE A 1 114 ? -1.122 -3.106 2.892 1.00 98.25 114 ILE A CA 1
ATOM 851 C C . ILE A 1 114 ? -0.301 -2.812 4.144 1.00 98.25 114 ILE A C 1
ATOM 853 O O . ILE A 1 114 ? -0.749 -3.062 5.262 1.00 98.25 114 ILE A O 1
ATOM 857 N N . VAL A 1 115 ? 0.893 -2.254 3.956 1.00 98.12 115 VAL A N 1
ATOM 858 C CA . VAL A 1 115 ? 1.732 -1.743 5.045 1.00 98.12 115 VAL A CA 1
ATOM 859 C C . VAL A 1 115 ? 1.861 -0.236 4.882 1.00 98.12 115 VAL A C 1
ATOM 861 O O . VAL A 1 115 ? 2.163 0.251 3.792 1.00 98.12 115 VAL A O 1
ATOM 864 N N . ALA A 1 116 ? 1.620 0.503 5.958 1.00 97.12 116 ALA A N 1
ATOM 865 C CA . ALA A 1 116 ? 1.658 1.953 5.963 1.00 97.12 116 ALA A CA 1
ATOM 866 C C . ALA A 1 116 ? 2.386 2.471 7.203 1.00 97.12 116 ALA A C 1
ATOM 868 O O . ALA A 1 116 ? 1.937 2.239 8.323 1.00 97.12 116 ALA A O 1
ATOM 869 N N . SER A 1 117 ? 3.456 3.234 6.975 1.00 94.12 117 SER A N 1
ATOM 870 C CA . SER A 1 117 ? 4.188 3.977 8.007 1.00 94.12 117 SER A CA 1
ATOM 871 C C . SER A 1 117 ? 4.209 5.468 7.654 1.00 94.12 117 SER A C 1
ATOM 873 O O . SER A 1 117 ? 5.187 5.946 7.078 1.00 94.12 117 SER A O 1
ATOM 875 N N . PRO A 1 118 ? 3.104 6.202 7.888 1.00 93.62 118 PRO A N 1
ATOM 876 C CA . PRO A 1 118 ? 3.001 7.616 7.548 1.00 93.62 118 PRO A CA 1
ATOM 877 C C . PRO A 1 118 ? 3.981 8.480 8.356 1.00 93.62 118 PRO A C 1
ATOM 879 O O . PRO A 1 118 ? 4.277 8.146 9.505 1.00 93.62 118 PRO A O 1
ATOM 882 N N . PRO A 1 119 ? 4.426 9.630 7.815 1.00 85.19 119 PRO A N 1
ATOM 883 C CA . PRO A 1 119 ? 5.213 10.617 8.551 1.00 85.19 119 PRO A CA 1
ATOM 884 C C . PRO A 1 119 ? 4.324 11.349 9.571 1.00 85.19 119 PRO A C 1
ATOM 886 O O . PRO A 1 119 ? 3.884 12.469 9.347 1.00 85.19 119 PRO A O 1
ATOM 889 N N . TYR A 1 120 ? 4.006 10.664 10.674 1.00 83.38 120 TYR A N 1
ATOM 890 C CA . TYR A 1 120 ? 3.245 11.102 11.854 1.00 83.38 120 TYR A CA 1
ATOM 891 C C . TYR A 1 120 ? 2.473 12.428 11.698 1.00 83.38 120 TYR A C 1
ATOM 893 O O . TYR A 1 120 ? 1.347 12.431 11.206 1.00 83.38 120 TYR A O 1
ATOM 901 N N . ASN A 1 121 ? 3.079 13.546 12.102 1.00 77.31 121 ASN A N 1
ATOM 902 C CA . ASN A 1 121 ? 2.426 14.848 12.262 1.00 77.31 121 ASN A CA 1
ATOM 903 C C . ASN A 1 121 ? 2.099 15.559 10.938 1.00 77.31 121 ASN A C 1
ATOM 905 O O . ASN A 1 121 ? 1.501 16.632 10.952 1.00 77.31 121 ASN A O 1
ATOM 909 N N . GLU A 1 122 ? 2.482 14.982 9.803 1.00 79.88 122 GLU A N 1
ATOM 910 C CA . GLU A 1 122 ? 2.272 15.556 8.471 1.00 79.88 122 GLU A CA 1
ATOM 911 C C . GLU A 1 122 ? 1.013 14.999 7.789 1.00 79.88 122 GLU A C 1
ATOM 913 O O . GLU A 1 122 ? 0.637 15.454 6.709 1.00 79.88 122 GLU A O 1
ATOM 918 N N . VAL A 1 123 ? 0.327 14.029 8.412 1.00 84.81 123 VAL A N 1
ATOM 919 C CA . VAL A 1 123 ? -0.824 13.338 7.819 1.00 84.81 123 VAL A CA 1
ATOM 920 C C . VAL A 1 123 ? -2.037 13.376 8.744 1.00 84.81 123 VAL A C 1
ATOM 922 O O . VAL A 1 123 ? -1.962 13.114 9.942 1.00 84.81 123 VAL A O 1
ATOM 925 N N . SER A 1 124 ? -3.211 13.627 8.162 1.00 89.75 124 SER A N 1
ATOM 926 C CA . SER A 1 124 ? -4.479 13.432 8.864 1.00 89.75 124 SER A CA 1
ATOM 927 C C . SER A 1 124 ? -4.803 11.939 8.965 1.00 89.75 124 SER A C 1
ATOM 929 O O . SER A 1 124 ? -5.278 11.334 8.000 1.00 89.75 124 SER A O 1
ATOM 931 N N . TYR A 1 125 ? -4.604 11.346 10.146 1.00 90.25 125 TYR A N 1
ATOM 932 C CA . TYR A 1 125 ? -4.964 9.945 10.403 1.00 90.25 125 TYR A CA 1
ATOM 933 C C . TYR A 1 125 ? -6.461 9.676 10.237 1.00 90.25 125 TYR A C 1
ATOM 935 O O . TYR A 1 125 ? -6.826 8.590 9.796 1.00 90.25 125 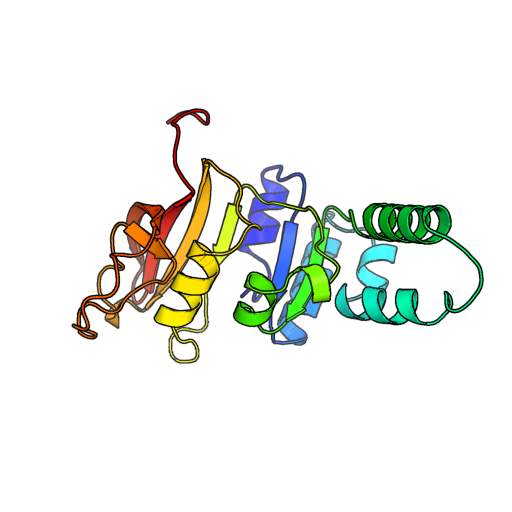TYR A O 1
ATOM 943 N N . ARG A 1 126 ? -7.328 10.666 10.486 1.00 87.25 126 ARG A N 1
ATOM 944 C CA . ARG A 1 126 ? -8.766 10.566 10.192 1.00 87.25 126 ARG A CA 1
ATOM 945 C C . ARG A 1 126 ? -9.021 10.322 8.702 1.00 87.25 126 ARG A C 1
ATOM 947 O O . ARG A 1 126 ? -9.713 9.369 8.334 1.00 87.25 126 ARG A O 1
ATOM 954 N N . ARG A 1 127 ? -8.444 11.163 7.832 1.00 89.31 127 ARG A N 1
ATOM 955 C CA . ARG A 1 127 ? -8.578 11.012 6.372 1.00 89.31 127 ARG A CA 1
ATOM 956 C C . ARG A 1 127 ? -7.931 9.720 5.890 1.00 89.31 127 ARG A C 1
ATOM 958 O O . ARG A 1 127 ? -8.525 9.011 5.087 1.00 89.31 127 ARG A O 1
ATOM 965 N N . LEU A 1 128 ? -6.764 9.378 6.429 1.00 92.94 128 LEU A N 1
ATOM 966 C CA . LEU A 1 128 ? -6.050 8.159 6.070 1.00 92.94 128 LEU A CA 1
ATOM 967 C C . LEU A 1 128 ? -6.828 6.888 6.458 1.00 92.94 128 LEU A C 1
ATOM 969 O O . LEU A 1 128 ? -6.988 5.995 5.631 1.00 92.94 128 LEU A O 1
ATOM 973 N N . CYS A 1 129 ? -7.373 6.820 7.677 1.00 92.94 129 CYS A N 1
ATOM 974 C CA . CYS A 1 129 ? -8.218 5.704 8.116 1.00 92.94 129 CYS A CA 1
ATOM 975 C C . CYS A 1 129 ? -9.494 5.606 7.274 1.00 92.94 129 CYS A C 1
ATOM 977 O O . CYS A 1 129 ? -9.884 4.504 6.893 1.00 92.94 129 CYS A O 1
ATOM 979 N N . THR A 1 130 ? -10.102 6.744 6.916 1.00 90.88 130 THR A N 1
ATOM 980 C CA . THR A 1 130 ? -11.244 6.781 5.987 1.00 90.88 130 THR A CA 1
ATOM 981 C C . THR A 1 130 ? -10.866 6.208 4.619 1.00 90.88 130 THR A C 1
ATOM 983 O O . THR A 1 130 ? -11.591 5.368 4.086 1.00 90.88 130 THR A O 1
ATOM 986 N N . ALA A 1 131 ? -9.725 6.620 4.060 1.00 93.81 131 ALA A N 1
ATOM 987 C CA . ALA A 1 131 ? -9.240 6.139 2.770 1.00 93.81 131 ALA A CA 1
ATOM 988 C C . ALA A 1 131 ? -8.956 4.628 2.803 1.00 93.81 131 ALA A C 1
ATOM 990 O O . ALA A 1 131 ? -9.418 3.899 1.927 1.00 93.81 131 ALA A O 1
ATOM 991 N N . PHE A 1 132 ? -8.304 4.116 3.852 1.00 95.88 132 PHE A N 1
ATOM 992 C CA . PHE A 1 132 ? -8.097 2.674 4.026 1.00 95.88 132 PHE A CA 1
ATOM 993 C C . PHE A 1 132 ? -9.400 1.890 4.216 1.00 95.88 132 PHE A C 1
ATOM 995 O O . PHE A 1 132 ? -9.551 0.792 3.677 1.00 95.88 132 PHE A O 1
ATOM 1002 N N . ALA A 1 133 ? -10.363 2.429 4.964 1.00 92.88 133 ALA A N 1
ATOM 1003 C CA . ALA A 1 133 ? -11.658 1.783 5.135 1.00 92.88 133 ALA A CA 1
ATOM 1004 C C . ALA A 1 133 ? -12.407 1.679 3.795 1.00 92.88 133 ALA A C 1
ATOM 1006 O O . ALA A 1 133 ? -13.037 0.653 3.524 1.00 92.88 133 ALA A O 1
ATOM 1007 N N . ARG A 1 134 ? -12.292 2.698 2.934 1.00 91.44 134 ARG A N 1
ATOM 1008 C CA . ARG A 1 134 ? -12.997 2.795 1.647 1.00 91.44 134 ARG A CA 1
ATOM 1009 C C . ARG A 1 134 ? -12.302 2.105 0.481 1.00 91.44 134 ARG A C 1
ATOM 1011 O O . ARG A 1 134 ? -13.003 1.658 -0.418 1.00 91.44 134 ARG A O 1
ATOM 1018 N N . THR A 1 135 ? -10.973 2.020 0.483 1.00 93.88 135 THR A N 1
ATOM 1019 C CA . THR A 1 135 ? -10.229 1.535 -0.685 1.00 93.88 135 THR A CA 1
ATOM 1020 C C . THR A 1 135 ? -10.634 0.110 -1.071 1.00 93.88 135 THR A C 1
ATOM 1022 O O . THR A 1 135 ? -10.857 -0.755 -0.210 1.00 93.88 135 THR A O 1
ATOM 1025 N N . GLU A 1 136 ? -10.710 -0.122 -2.380 1.00 92.44 136 GLU A N 1
ATOM 1026 C CA . GLU A 1 136 ? -10.922 -1.438 -2.990 1.00 92.44 136 GLU A CA 1
ATOM 1027 C C . GLU A 1 136 ? -9.600 -2.184 -3.217 1.00 92.44 136 GLU A C 1
ATOM 1029 O O . GLU A 1 136 ? -9.608 -3.370 -3.534 1.00 92.44 136 GLU A O 1
ATOM 1034 N N . LEU A 1 137 ? -8.459 -1.517 -3.000 1.00 95.38 137 LEU A N 1
ATOM 1035 C CA . LEU A 1 137 ? -7.132 -2.113 -3.145 1.00 95.38 137 LEU A CA 1
ATOM 1036 C C . LEU A 1 137 ? -6.869 -3.231 -2.137 1.00 95.38 137 LEU A C 1
ATOM 1038 O O . LEU A 1 137 ? -6.074 -4.114 -2.430 1.00 95.38 137 LEU A O 1
ATOM 1042 N N . LEU A 1 138 ? -7.496 -3.205 -0.958 1.00 96.50 138 LEU A N 1
ATOM 1043 C CA . LEU A 1 138 ? -7.371 -4.274 0.031 1.00 96.50 138 LEU A CA 1
ATOM 1044 C C . LEU A 1 138 ? -8.523 -5.257 -0.135 1.00 96.50 138 LEU A C 1
ATOM 1046 O O . LEU A 1 138 ? -9.687 -4.915 0.093 1.00 96.50 138 LEU A O 1
ATOM 1050 N N . GLU A 1 139 ? -8.193 -6.487 -0.500 1.00 94.50 139 GLU A N 1
ATOM 1051 C CA . GLU A 1 139 ? -9.199 -7.527 -0.660 1.00 94.50 139 GLU A CA 1
ATOM 1052 C C . GLU A 1 139 ? -9.777 -7.992 0.686 1.00 94.50 139 GLU A C 1
ATOM 1054 O O . GLU A 1 139 ? -9.237 -7.739 1.766 1.00 94.50 139 GLU A O 1
ATOM 1059 N N . ARG A 1 140 ? -10.887 -8.728 0.614 1.00 92.75 140 ARG A N 1
ATOM 1060 C CA . ARG A 1 140 ? -11.503 -9.382 1.772 1.00 92.75 140 ARG A CA 1
ATOM 1061 C C . ARG A 1 140 ? -10.536 -10.378 2.426 1.00 92.75 140 ARG A C 1
ATOM 1063 O O . ARG A 1 140 ? -9.800 -11.074 1.736 1.00 92.75 140 ARG A O 1
ATOM 1070 N N . ASP A 1 141 ? -10.546 -10.433 3.756 1.00 94.56 141 ASP A N 1
ATOM 1071 C CA . ASP A 1 141 ? -9.570 -11.146 4.590 1.00 94.56 141 ASP A CA 1
ATOM 1072 C C . ASP A 1 141 ? -8.114 -10.657 4.407 1.00 94.56 141 ASP A C 1
ATOM 1074 O O . ASP A 1 141 ? -7.177 -11.277 4.910 1.00 94.56 141 ASP A O 1
ATOM 1078 N N . GLY A 1 142 ? -7.891 -9.548 3.695 1.00 95.62 142 GLY A N 1
ATOM 1079 C CA . GLY A 1 142 ? -6.596 -8.882 3.609 1.00 95.62 142 GLY A CA 1
ATOM 1080 C C . GLY A 1 142 ? -6.258 -8.114 4.887 1.00 95.62 142 GLY A C 1
ATOM 1081 O O . GLY A 1 142 ? -7.147 -7.752 5.665 1.00 95.62 142 GLY A O 1
ATOM 1082 N N . PHE A 1 143 ? -4.969 -7.850 5.092 1.00 97.00 143 PHE A N 1
ATOM 1083 C CA . PHE A 1 143 ? -4.453 -7.167 6.273 1.00 97.00 143 PHE A CA 1
ATOM 1084 C C . PHE A 1 143 ? -3.967 -5.752 5.967 1.00 97.00 143 PHE A C 1
ATOM 1086 O O . PHE A 1 143 ? -3.260 -5.518 4.990 1.00 97.00 143 PHE A O 1
ATOM 1093 N N . LEU A 1 144 ? -4.299 -4.822 6.857 1.00 97.81 144 LEU A N 1
ATOM 1094 C CA . LEU A 1 144 ? -3.681 -3.505 6.939 1.00 97.81 144 LEU A CA 1
ATOM 1095 C C . LEU A 1 144 ? -2.797 -3.460 8.185 1.00 97.81 144 LEU A C 1
ATOM 1097 O O . LEU A 1 144 ? -3.297 -3.617 9.297 1.00 97.81 144 LEU A O 1
ATOM 1101 N N . CYS A 1 145 ? -1.512 -3.192 7.997 1.00 97.44 145 CYS A N 1
ATOM 1102 C CA . CYS A 1 145 ? -0.569 -2.866 9.059 1.00 97.44 145 CYS A CA 1
ATOM 1103 C C . CYS A 1 145 ? -0.314 -1.358 9.028 1.00 97.44 145 CYS A C 1
ATOM 1105 O O . CYS A 1 145 ? 0.316 -0.866 8.092 1.00 97.44 145 CYS A O 1
ATOM 1107 N N . LEU A 1 146 ? -0.815 -0.634 10.027 1.00 96.31 146 LEU A N 1
ATOM 1108 C CA . LEU A 1 146 ? -0.698 0.817 10.128 1.00 96.31 146 LEU A CA 1
ATOM 1109 C C . LEU A 1 146 ? 0.156 1.188 11.336 1.00 96.31 146 LEU A C 1
ATOM 1111 O O . LEU A 1 146 ? -0.217 0.917 12.478 1.00 96.31 146 LEU A O 1
ATOM 1115 N N . GLU A 1 147 ? 1.287 1.827 11.078 1.00 95.38 147 GLU A N 1
ATOM 1116 C CA . GLU A 1 147 ? 2.065 2.503 12.106 1.00 95.38 147 GLU A CA 1
ATOM 1117 C C . GLU A 1 147 ? 1.530 3.922 12.327 1.00 95.38 147 GLU A C 1
ATOM 1119 O O . GLU A 1 147 ? 1.108 4.589 11.383 1.00 95.38 147 GLU A O 1
ATOM 1124 N N . TYR A 1 148 ? 1.505 4.376 13.579 1.00 93.81 148 TYR A N 1
ATOM 1125 C CA . TYR A 1 148 ? 0.999 5.696 13.949 1.00 93.81 148 TYR A CA 1
ATOM 1126 C C . TYR A 1 148 ? 1.626 6.191 15.268 1.00 93.81 148 TYR A C 1
ATOM 1128 O O . TYR A 1 148 ? 2.188 5.386 16.015 1.00 93.81 148 TYR A O 1
ATOM 1136 N N . PRO A 1 149 ? 1.608 7.503 15.580 1.00 92.69 149 PRO A N 1
ATOM 1137 C CA . PRO A 1 149 ? 2.267 8.009 16.780 1.00 92.69 149 PRO A CA 1
ATOM 1138 C C . PRO A 1 149 ? 1.475 7.627 18.034 1.00 92.69 149 PRO A C 1
ATOM 1140 O O . PRO A 1 149 ? 0.246 7.711 18.061 1.00 92.69 149 PRO A O 1
ATOM 1143 N N . ARG A 1 150 ? 2.183 7.255 19.108 1.00 91.19 150 ARG A N 1
ATOM 1144 C CA . ARG A 1 150 ? 1.572 6.840 20.385 1.00 91.19 150 ARG A CA 1
ATOM 1145 C C . ARG A 1 150 ? 0.678 7.912 21.011 1.00 91.19 150 ARG A C 1
ATOM 1147 O O . ARG A 1 150 ? -0.255 7.586 21.737 1.00 91.19 150 ARG A O 1
ATOM 1154 N N . GLU A 1 151 ? 0.950 9.177 20.716 1.00 89.69 151 GLU A N 1
ATOM 1155 C CA . GLU A 1 151 ? 0.193 10.331 21.211 1.00 89.69 151 GLU A CA 1
ATOM 1156 C C . GLU A 1 151 ? -1.283 10.317 20.781 1.00 89.69 151 GLU A C 1
ATOM 1158 O O . GLU A 1 151 ? -2.118 10.869 21.491 1.00 89.69 151 GLU A O 1
ATOM 1163 N N . LEU A 1 152 ? -1.632 9.622 19.688 1.00 86.62 152 LEU A N 1
ATOM 1164 C CA . LEU A 1 152 ? -3.028 9.424 19.266 1.00 86.62 152 LEU A CA 1
ATOM 1165 C C . LEU A 1 152 ? -3.780 8.373 20.102 1.00 86.62 152 LEU A C 1
ATOM 1167 O O . LEU A 1 152 ? -4.961 8.127 19.866 1.00 86.62 152 LEU A O 1
ATOM 1171 N N . GLY A 1 153 ? -3.117 7.724 21.061 1.00 88.25 153 GLY A N 1
ATOM 1172 C CA . GLY A 1 153 ? -3.710 6.667 21.872 1.00 88.25 153 GLY A CA 1
ATOM 1173 C C . GLY A 1 153 ? -3.909 5.365 21.093 1.00 88.25 153 GLY A C 1
ATOM 1174 O O . GLY A 1 153 ? -3.059 4.940 20.313 1.00 88.25 153 GLY A O 1
ATOM 1175 N N . ILE A 1 154 ? -5.014 4.667 21.344 1.00 87.81 154 ILE A N 1
ATOM 1176 C CA . ILE A 1 154 ? -5.347 3.425 20.638 1.00 87.81 154 ILE A CA 1
ATOM 1177 C C . ILE A 1 154 ? -6.352 3.770 19.543 1.00 87.81 154 ILE A C 1
ATOM 1179 O O . ILE A 1 154 ? -7.434 4.266 19.852 1.00 87.81 154 ILE A O 1
ATOM 1183 N N . LEU A 1 155 ? -6.008 3.501 18.279 1.00 89.50 155 LEU A N 1
ATOM 1184 C CA . LEU A 1 155 ? -6.963 3.668 17.182 1.00 89.50 155 LEU A CA 1
ATOM 1185 C C . LEU A 1 155 ? -8.180 2.752 17.390 1.00 89.50 155 LEU A C 1
ATOM 1187 O O . LEU A 1 155 ? -8.030 1.654 17.943 1.00 89.50 155 LEU A O 1
ATOM 1191 N N . PRO A 1 156 ? -9.381 3.151 16.931 1.00 89.00 156 PRO A N 1
ATOM 1192 C CA . PRO A 1 156 ? -10.588 2.374 17.165 1.00 89.00 156 PRO A CA 1
ATOM 1193 C C . PRO A 1 156 ? -10.453 0.920 16.696 1.00 89.00 156 PRO A C 1
ATOM 1195 O O . PRO A 1 156 ? -9.857 0.657 15.646 1.00 89.00 156 PRO A O 1
ATOM 1198 N N . PRO A 1 157 ? -11.026 -0.044 17.440 1.00 89.69 157 PRO A N 1
ATOM 1199 C CA . PRO A 1 157 ? -10.948 -1.460 17.093 1.00 89.69 157 PRO A CA 1
ATOM 1200 C C . PRO A 1 157 ? -11.701 -1.791 15.802 1.00 89.69 157 PRO A C 1
ATOM 1202 O O . PRO A 1 157 ? -11.512 -2.869 15.255 1.00 89.69 157 PRO A O 1
ATOM 1205 N N . VAL A 1 158 ? -12.545 -0.893 15.298 1.00 91.19 158 VAL A N 1
ATOM 1206 C CA . VAL A 1 158 ? -13.202 -1.022 13.998 1.00 91.19 158 VAL A CA 1
ATOM 1207 C C . VAL A 1 158 ? -13.080 0.313 13.275 1.00 91.19 158 VAL A C 1
ATOM 1209 O O . VAL A 1 158 ? -13.446 1.342 13.838 1.00 91.19 158 VAL A O 1
ATOM 1212 N N . LEU A 1 159 ? -12.565 0.301 12.042 1.00 90.50 159 LEU A N 1
ATOM 1213 C CA . LEU A 1 159 ? -12.583 1.480 11.175 1.00 90.50 159 LEU A CA 1
ATOM 1214 C C . LEU A 1 159 ? -13.772 1.376 10.221 1.00 90.50 159 LEU A C 1
ATOM 1216 O O . LEU A 1 159 ? -13.869 0.447 9.404 1.00 90.50 159 LEU A O 1
ATOM 1220 N N . CYS A 1 160 ? -14.669 2.347 10.346 1.00 86.25 160 CYS A N 1
ATOM 1221 C CA . CYS A 1 160 ? -15.838 2.492 9.498 1.00 86.25 160 CYS A CA 1
ATOM 1222 C C . CYS A 1 160 ? -15.538 3.330 8.248 1.00 86.25 160 CYS A C 1
ATOM 1224 O O . CYS A 1 160 ? -14.550 4.063 8.192 1.00 86.25 160 CYS A O 1
ATOM 1226 N N . ALA A 1 161 ? -16.393 3.211 7.234 1.00 79.12 161 ALA A N 1
ATOM 1227 C CA . ALA A 1 161 ? -16.406 4.076 6.062 1.00 79.12 161 ALA A CA 1
ATOM 1228 C C . ALA A 1 161 ? -17.738 4.861 6.001 1.00 79.12 161 ALA A C 1
ATOM 1230 O O . ALA A 1 161 ? -18.776 4.233 5.770 1.00 79.12 161 ALA A O 1
ATOM 1231 N N . PRO A 1 162 ? -17.724 6.204 6.154 1.00 71.31 162 PRO A N 1
ATOM 1232 C CA . PRO A 1 162 ? -16.575 7.031 6.549 1.00 71.31 162 PRO A CA 1
ATOM 1233 C C . PRO A 1 162 ? -16.114 6.748 7.991 1.00 71.31 162 PRO A C 1
ATOM 1235 O O . PRO A 1 162 ? -16.866 6.196 8.790 1.00 71.31 162 PRO A O 1
ATOM 1238 N N . PHE A 1 163 ? -14.861 7.094 8.305 1.00 67.12 163 PHE A N 1
ATOM 1239 C CA . PHE A 1 163 ? -14.341 7.002 9.669 1.00 67.12 163 PHE A CA 1
ATOM 1240 C C . PHE A 1 163 ? -14.723 8.290 10.409 1.00 67.12 163 PHE A C 1
ATOM 1242 O O . PHE A 1 163 ? -14.231 9.377 10.082 1.00 67.12 163 PHE A O 1
ATOM 1249 N N . GLU A 1 164 ? -15.660 8.167 11.344 1.00 64.75 164 GLU A N 1
ATOM 1250 C CA . GLU A 1 164 ? -16.217 9.283 12.113 1.00 64.75 164 GLU A CA 1
ATOM 1251 C C . GLU A 1 164 ? -15.354 9.598 13.336 1.00 64.75 164 GLU A C 1
ATOM 1253 O O . GLU A 1 164 ? -14.773 8.704 13.956 1.00 64.75 164 GLU A O 1
ATOM 1258 N N . ASP A 1 165 ? -15.253 10.889 13.650 1.00 59.69 165 ASP A N 1
ATOM 1259 C CA . ASP A 1 165 ? -14.673 11.352 14.903 1.00 59.69 165 ASP A CA 1
ATOM 1260 C C . ASP A 1 165 ? -15.772 11.280 15.973 1.00 59.69 165 ASP A C 1
ATOM 1262 O O . ASP A 1 165 ? -16.850 11.827 15.741 1.00 59.69 165 ASP A O 1
ATOM 1266 N N . PRO A 1 166 ? -15.560 10.615 17.118 1.00 56.78 166 PRO A N 1
ATOM 1267 C CA . PRO A 1 166 ? -16.549 10.588 18.191 1.00 56.78 166 PRO A CA 1
ATOM 1268 C C . PRO A 1 166 ? -16.923 11.978 18.748 1.00 56.78 166 PRO A C 1
ATOM 1270 O O . PRO A 1 166 ? -17.922 12.071 19.459 1.00 56.78 166 PRO A O 1
ATOM 1273 N N . GLU A 1 167 ? -16.171 13.045 18.443 1.00 56.56 167 GLU A N 1
ATOM 1274 C CA . GLU A 1 167 ? -16.543 14.432 18.775 1.00 56.56 167 GLU A CA 1
ATOM 1275 C C . GLU A 1 167 ? -17.492 15.093 17.748 1.00 56.56 167 GLU A C 1
ATOM 1277 O O . GLU A 1 167 ? -18.166 16.070 18.081 1.00 56.56 167 GLU A O 1
ATOM 1282 N N . ASP A 1 168 ? -17.614 14.543 16.534 1.00 57.88 168 ASP A N 1
ATOM 1283 C CA . ASP A 1 168 ? -18.550 15.001 15.497 1.00 57.88 168 ASP A CA 1
ATOM 1284 C C . ASP A 1 168 ? -19.942 14.377 15.753 1.00 57.88 168 ASP A C 1
ATOM 1286 O O . ASP A 1 168 ? -20.375 13.448 15.077 1.00 57.88 168 ASP A O 1
ATOM 1290 N N . ALA A 1 169 ? -20.640 14.868 16.782 1.00 48.75 169 ALA A N 1
ATOM 1291 C CA . ALA A 1 169 ? -21.901 14.325 17.309 1.00 48.75 169 ALA A CA 1
ATOM 1292 C C . ALA A 1 169 ? -23.167 14.577 16.451 1.00 48.75 169 ALA A C 1
ATOM 1294 O O . ALA A 1 169 ? -24.277 14.583 16.987 1.00 48.75 169 ALA A O 1
ATOM 1295 N N . ASP A 1 170 ? -23.033 14.798 15.142 1.00 52.22 170 ASP A N 1
ATOM 1296 C CA . ASP A 1 170 ? -24.196 14.895 14.257 1.00 52.22 170 ASP A CA 1
ATOM 1297 C C . ASP A 1 170 ? -24.634 13.480 13.846 1.00 52.22 170 ASP A C 1
ATOM 1299 O O . ASP A 1 170 ? -23.835 12.731 13.291 1.00 52.22 170 ASP A O 1
ATOM 1303 N N . ASP A 1 171 ? -25.898 13.129 14.131 1.00 46.44 171 ASP A N 1
ATOM 1304 C CA . ASP A 1 171 ? -26.597 11.845 13.900 1.00 46.44 171 ASP A CA 1
ATOM 1305 C C . ASP A 1 171 ? -26.576 11.354 12.426 1.00 46.44 171 ASP A C 1
ATOM 1307 O O . ASP A 1 171 ? -27.609 11.179 11.768 1.00 46.44 171 ASP A O 1
ATOM 1311 N N . VAL A 1 172 ? -25.395 11.112 11.870 1.00 47.00 172 VAL A N 1
ATOM 1312 C CA . VAL A 1 172 ? -25.188 10.449 10.586 1.00 47.00 172 VAL A CA 1
ATOM 1313 C C . VAL A 1 172 ? -24.956 8.970 10.880 1.00 47.00 172 VAL A C 1
ATOM 1315 O O . VAL A 1 172 ? -24.257 8.602 11.816 1.00 47.00 172 VAL A O 1
ATOM 1318 N N . ALA A 1 173 ? -25.645 8.104 10.137 1.00 51.12 173 ALA A N 1
ATOM 1319 C CA . ALA A 1 173 ? -25.636 6.663 10.352 1.00 51.12 173 ALA A CA 1
ATOM 1320 C C . ALA A 1 173 ? -24.205 6.126 10.511 1.00 51.12 173 ALA A C 1
ATOM 1322 O O . ALA A 1 173 ? -23.430 6.228 9.562 1.00 51.12 173 ALA A O 1
ATOM 1323 N N . ALA A 1 174 ? -23.915 5.523 11.673 1.00 59.50 174 ALA A N 1
ATOM 1324 C CA . ALA A 1 174 ? -22.640 4.883 11.989 1.00 59.50 174 ALA A CA 1
ATOM 1325 C C . ALA A 1 174 ? -22.081 4.178 10.745 1.00 59.50 174 ALA A C 1
ATOM 1327 O O . ALA A 1 174 ? -22.721 3.264 10.213 1.00 59.50 174 ALA A O 1
ATOM 1328 N N . GLY A 1 175 ? -20.940 4.661 10.240 1.00 68.81 175 GLY A N 1
ATOM 1329 C CA . GLY A 1 175 ? -20.382 4.208 8.965 1.00 68.81 175 GLY A CA 1
ATOM 1330 C C . GLY A 1 175 ? -20.256 2.679 8.862 1.00 68.81 175 GLY A C 1
ATOM 1331 O O . GLY A 1 175 ? -20.229 1.958 9.861 1.00 68.81 175 GLY A O 1
ATOM 1332 N N . VAL A 1 176 ? -20.137 2.150 7.641 1.00 79.69 176 VAL A N 1
ATOM 1333 C CA . VAL A 1 176 ? -20.072 0.691 7.436 1.00 79.69 176 VAL A CA 1
ATOM 1334 C C . VAL A 1 176 ? -18.754 0.155 8.007 1.00 79.69 176 VAL A C 1
ATOM 1336 O O . VAL A 1 176 ? -17.704 0.677 7.631 1.00 79.69 176 VAL A O 1
ATOM 1339 N N . PRO A 1 177 ? -18.752 -0.874 8.877 1.00 81.81 177 PRO A N 1
ATOM 1340 C CA . PRO A 1 177 ? -17.523 -1.428 9.436 1.00 81.81 177 PRO A CA 1
ATOM 1341 C C . PRO A 1 177 ? -16.740 -2.171 8.350 1.00 81.81 177 PRO A C 1
ATOM 1343 O O . PRO A 1 177 ? -17.168 -3.215 7.856 1.00 81.81 177 PRO A O 1
ATOM 1346 N N . MET A 1 178 ? -15.577 -1.640 7.973 1.00 91.75 178 MET A N 1
ATOM 1347 C CA . MET A 1 178 ? -14.781 -2.194 6.873 1.00 91.75 178 MET A CA 1
ATOM 1348 C C . MET A 1 178 ? -13.558 -2.955 7.381 1.00 91.75 178 MET A C 1
ATOM 1350 O O . MET A 1 178 ? -13.249 -4.038 6.879 1.00 91.75 178 MET A O 1
ATOM 1354 N N . LEU A 1 179 ? -12.869 -2.404 8.382 1.00 94.56 179 LEU A N 1
ATOM 1355 C CA . LEU A 1 179 ? -11.610 -2.924 8.912 1.00 94.56 179 LEU A CA 1
ATOM 1356 C C . LEU A 1 179 ? -11.763 -3.267 10.392 1.00 94.56 179 LEU A C 1
ATOM 1358 O O . LEU A 1 179 ? -12.163 -2.421 11.185 1.00 94.56 179 LEU A O 1
ATOM 1362 N N . HIS A 1 180 ? -11.422 -4.497 10.761 1.00 95.12 180 HIS A N 1
ATOM 1363 C CA . HIS A 1 180 ? -11.573 -5.029 12.114 1.00 95.12 180 HIS A CA 1
ATOM 1364 C C . HIS A 1 180 ? -10.195 -5.241 12.735 1.00 95.12 180 HIS A C 1
ATOM 1366 O O . HIS A 1 180 ? -9.362 -5.960 12.185 1.00 95.12 180 HIS A O 1
ATOM 1372 N N . GLY A 1 181 ? -9.947 -4.582 13.857 1.00 94.62 181 GLY A N 1
ATOM 1373 C CA . GLY A 1 181 ? -8.686 -4.591 14.577 1.00 94.62 181 GLY A CA 1
ATOM 1374 C C . GLY A 1 181 ? -8.411 -5.960 15.181 1.00 94.62 181 GLY A C 1
ATOM 1375 O O . GLY A 1 181 ? -9.241 -6.531 15.883 1.00 94.62 181 GLY A O 1
ATOM 1376 N N . LEU A 1 182 ? -7.220 -6.476 14.910 1.00 93.31 182 LEU A N 1
ATOM 1377 C CA . LEU A 1 182 ? -6.728 -7.748 15.426 1.00 93.31 182 LEU A CA 1
ATOM 1378 C C . LEU A 1 182 ? -5.693 -7.538 16.522 1.00 93.31 182 LEU A C 1
ATOM 1380 O O . LEU A 1 182 ? -5.641 -8.298 17.489 1.00 93.31 182 LEU A O 1
ATOM 1384 N N . ARG A 1 183 ? -4.831 -6.530 16.354 1.00 91.69 183 ARG A N 1
ATOM 1385 C CA . ARG A 1 183 ? -3.756 -6.214 17.295 1.00 91.69 183 ARG A CA 1
ATOM 1386 C C . ARG A 1 183 ? -3.456 -4.725 17.315 1.00 91.69 183 ARG A C 1
ATOM 1388 O O . ARG A 1 183 ? -3.507 -4.070 16.283 1.00 91.69 183 ARG A O 1
ATOM 1395 N N . ASN A 1 184 ? -3.054 -4.255 1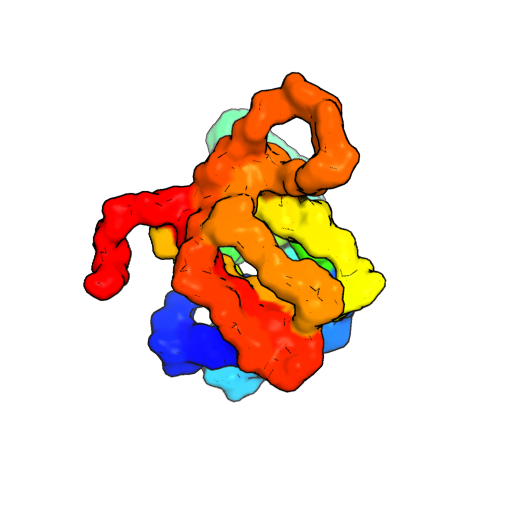8.490 1.00 90.88 184 ASN A N 1
ATOM 1396 C CA . ASN A 1 184 ? -2.393 -2.976 18.709 1.00 90.88 184 ASN A CA 1
ATOM 1397 C C . ASN A 1 184 ? -1.155 -3.237 19.568 1.00 90.88 184 ASN A C 1
ATOM 1399 O O . ASN A 1 184 ? -1.253 -3.926 20.587 1.00 90.88 184 ASN A O 1
ATOM 1403 N N . ARG A 1 185 ? 0.013 -2.747 19.148 1.00 92.44 185 ARG A N 1
ATOM 1404 C CA . ARG A 1 185 ? 1.277 -2.977 19.858 1.00 92.44 185 ARG A CA 1
ATOM 1405 C C . ARG A 1 185 ? 2.116 -1.708 19.938 1.00 92.44 185 ARG A C 1
ATOM 1407 O O . ARG A 1 185 ? 2.334 -1.055 18.926 1.00 92.44 185 ARG A O 1
ATOM 1414 N N . GLU A 1 186 ? 2.613 -1.415 21.136 1.00 92.06 186 GLU A N 1
ATOM 1415 C CA . GLU A 1 186 ? 3.548 -0.317 21.395 1.00 92.06 186 GLU A CA 1
ATOM 1416 C C . GLU A 1 186 ? 4.964 -0.659 20.902 1.00 92.06 186 GLU A C 1
ATOM 1418 O O . GLU A 1 186 ? 5.487 -1.747 21.170 1.00 92.06 186 GLU A O 1
ATOM 1423 N N . TYR A 1 187 ? 5.594 0.303 20.229 1.00 87.94 187 TYR A N 1
ATOM 1424 C CA . TYR A 1 187 ? 6.980 0.274 19.772 1.00 87.94 187 TYR A CA 1
ATOM 1425 C C . TYR A 1 187 ? 7.652 1.621 20.074 1.00 87.94 187 TYR A C 1
ATOM 1427 O O . TYR A 1 187 ? 7.724 2.518 19.241 1.00 87.94 187 TYR A O 1
ATOM 1435 N N . GLY A 1 188 ? 8.156 1.785 21.299 1.00 88.81 188 GLY A N 1
ATOM 1436 C CA . GLY A 1 188 ? 8.794 3.037 21.716 1.00 88.81 188 GLY A CA 1
ATOM 1437 C C . GLY A 1 188 ? 7.814 4.214 21.680 1.00 88.81 188 GLY A C 1
ATOM 1438 O O . GLY A 1 188 ? 6.929 4.309 22.529 1.00 88.81 188 GLY A O 1
ATOM 1439 N N . THR A 1 189 ? 7.985 5.118 20.715 1.00 89.62 189 THR A N 1
ATOM 1440 C CA . THR A 1 189 ? 7.123 6.296 20.506 1.00 89.62 189 THR A CA 1
ATOM 1441 C C . THR A 1 189 ? 5.997 6.054 19.499 1.00 89.62 189 THR A C 1
ATOM 1443 O O . THR A 1 189 ? 5.175 6.945 19.281 1.00 89.62 189 THR A O 1
ATOM 1446 N N . THR A 1 190 ? 5.941 4.873 18.883 1.00 91.38 190 THR A N 1
ATOM 1447 C CA . THR A 1 190 ? 4.966 4.532 17.844 1.00 91.38 190 THR A CA 1
ATOM 1448 C C . THR A 1 190 ? 4.084 3.370 18.281 1.00 91.38 190 THR A C 1
ATOM 1450 O O . THR A 1 190 ? 4.364 2.646 19.242 1.00 91.38 190 THR A O 1
ATOM 1453 N N . MET A 1 191 ? 2.970 3.228 17.584 1.00 94.06 191 MET A N 1
ATOM 1454 C CA . MET A 1 191 ? 2.008 2.150 17.714 1.00 94.06 191 MET A CA 1
ATOM 1455 C C . MET A 1 191 ? 1.896 1.443 16.371 1.00 94.06 191 MET A C 1
ATOM 1457 O O . MET A 1 191 ? 1.881 2.096 15.332 1.00 94.06 191 MET A O 1
ATOM 1461 N N . LEU A 1 192 ? 1.760 0.120 16.394 1.00 95.06 192 LEU A N 1
ATOM 1462 C CA . LEU A 1 192 ? 1.417 -0.683 15.226 1.00 95.06 192 LEU A CA 1
ATOM 1463 C C . LEU A 1 192 ? 0.025 -1.284 15.419 1.00 95.06 192 LEU A C 1
ATOM 1465 O O . LEU A 1 192 ? -0.164 -2.150 16.282 1.00 95.06 192 LEU A O 1
ATOM 1469 N N . ALA A 1 193 ? -0.925 -0.848 14.597 1.00 95.75 193 ALA A N 1
ATOM 1470 C CA . ALA A 1 193 ? -2.242 -1.452 14.479 1.00 95.75 193 ALA A CA 1
ATOM 1471 C C . ALA A 1 193 ? -2.275 -2.449 13.317 1.00 95.75 193 ALA A C 1
ATOM 1473 O O . ALA A 1 193 ? -1.754 -2.184 12.233 1.00 95.75 193 ALA A O 1
ATOM 1474 N N . ILE A 1 194 ? -2.927 -3.588 13.535 1.00 97.00 194 ILE A N 1
ATOM 1475 C CA . ILE A 1 194 ? -3.206 -4.578 12.494 1.00 97.00 194 ILE A CA 1
ATOM 1476 C C . ILE A 1 194 ? -4.715 -4.727 12.377 1.00 97.00 194 ILE A C 1
ATOM 1478 O O . ILE A 1 194 ? -5.371 -5.105 13.349 1.00 97.00 194 ILE A O 1
ATOM 1482 N N . TYR A 1 195 ? -5.243 -4.488 11.182 1.00 96.94 195 TYR A N 1
ATOM 1483 C CA . TYR A 1 195 ? -6.649 -4.664 10.841 1.00 96.94 195 TYR A CA 1
ATOM 1484 C C . TYR A 1 195 ? -6.828 -5.739 9.769 1.00 96.94 195 TYR A C 1
ATOM 1486 O O . TYR A 1 195 ? -5.965 -5.912 8.914 1.00 96.94 195 TYR A O 1
ATOM 1494 N N . SER A 1 196 ? -7.976 -6.414 9.776 1.00 96.69 196 SER A N 1
ATOM 1495 C CA . SER A 1 196 ? -8.435 -7.275 8.683 1.00 96.69 196 SER A CA 1
ATOM 1496 C C . SER A 1 196 ? -9.661 -6.684 7.991 1.00 96.69 196 SER A C 1
ATOM 1498 O O . SER A 1 196 ? -10.580 -6.184 8.647 1.00 96.69 196 SER A O 1
ATOM 1500 N N . LYS A 1 197 ? -9.686 -6.735 6.658 1.00 95.44 197 LYS A N 1
ATOM 1501 C CA . LYS A 1 197 ? -10.804 -6.256 5.839 1.00 95.44 197 LYS A CA 1
ATOM 1502 C C . LYS A 1 197 ? -11.910 -7.301 5.781 1.00 95.44 197 LYS A C 1
ATOM 1504 O O . LYS A 1 197 ? -11.709 -8.369 5.212 1.00 95.44 197 LYS A O 1
ATOM 1509 N N . LEU A 1 198 ? -13.095 -6.961 6.293 1.00 91.81 198 LEU A N 1
ATOM 1510 C CA . LEU A 1 198 ? -14.300 -7.805 6.229 1.00 91.81 198 LEU A CA 1
ATOM 1511 C C . LEU A 1 198 ? -14.011 -9.298 6.527 1.00 91.81 198 LEU A C 1
ATOM 1513 O O . LEU A 1 198 ? -14.259 -10.143 5.661 1.00 91.81 198 LEU A O 1
ATOM 1517 N N . PRO A 1 199 ? -13.449 -9.621 7.708 1.00 90.50 199 PRO A N 1
ATOM 1518 C CA . PRO A 1 199 ? -12.958 -10.958 8.007 1.00 90.50 199 PRO A CA 1
ATOM 1519 C C . PRO A 1 199 ? -14.089 -11.988 7.931 1.00 90.50 199 PRO A C 1
ATOM 1521 O O . PRO A 1 199 ? -15.146 -11.829 8.540 1.00 90.50 199 PRO A O 1
ATOM 1524 N N . THR A 1 200 ? -13.849 -13.063 7.190 1.00 87.94 200 THR A N 1
ATOM 1525 C CA . THR A 1 200 ? -14.740 -14.222 7.065 1.00 87.94 200 THR A CA 1
ATOM 1526 C C . THR A 1 200 ? -14.196 -15.454 7.778 1.00 87.94 200 THR A C 1
ATOM 1528 O O . THR A 1 200 ? -14.942 -16.398 8.027 1.00 87.94 200 THR A O 1
ATOM 1531 N N . GLY A 1 201 ? -12.896 -15.457 8.096 1.00 77.88 201 GLY A N 1
ATOM 1532 C CA . GLY A 1 201 ? -12.190 -16.614 8.648 1.00 77.88 201 GLY A CA 1
ATOM 1533 C C . GLY A 1 201 ? -11.693 -17.601 7.586 1.00 77.88 201 GLY A C 1
ATOM 1534 O O . GLY A 1 201 ? -11.031 -18.577 7.931 1.00 77.88 201 GLY A O 1
ATOM 1535 N N . ALA A 1 202 ? -11.938 -17.344 6.295 1.00 76.38 202 ALA A N 1
ATOM 1536 C CA . ALA A 1 202 ? -11.534 -18.234 5.204 1.00 76.38 202 ALA A CA 1
ATOM 1537 C C . ALA A 1 202 ? -10.008 -18.376 5.041 1.00 76.38 202 ALA A C 1
ATOM 1539 O O . ALA A 1 202 ? -9.545 -19.366 4.478 1.00 76.38 202 ALA A O 1
ATOM 1540 N N . ARG A 1 203 ? -9.220 -17.411 5.535 1.00 68.62 203 ARG A N 1
ATOM 1541 C CA . ARG A 1 203 ? -7.747 -17.439 5.470 1.00 68.62 203 ARG A CA 1
ATOM 1542 C C . ARG A 1 203 ? -7.057 -18.174 6.620 1.00 68.62 203 ARG A C 1
ATOM 1544 O O . ARG A 1 203 ? -5.842 -18.319 6.566 1.00 68.62 203 ARG A O 1
ATOM 1551 N N . GLY A 1 204 ? -7.823 -18.698 7.582 1.00 54.03 204 GLY A N 1
ATOM 1552 C CA . GLY A 1 204 ? -7.305 -19.427 8.739 1.00 54.03 204 GLY A CA 1
ATOM 1553 C C . GLY A 1 204 ? -6.593 -18.521 9.751 1.00 54.03 204 GLY A C 1
ATOM 1554 O O . GLY A 1 204 ? -5.807 -17.651 9.385 1.00 54.03 204 GLY A O 1
ATOM 1555 N N . PHE A 1 205 ? -6.883 -18.740 11.031 1.00 43.47 205 PHE A N 1
ATOM 1556 C CA . PHE A 1 205 ? -6.096 -18.269 12.172 1.00 43.47 205 PHE A CA 1
ATOM 1557 C C . PHE A 1 205 ? -5.679 -19.482 12.998 1.00 43.47 205 PHE A C 1
ATOM 1559 O O . PHE A 1 205 ? -6.500 -20.426 13.086 1.00 43.47 205 PHE A O 1
#